Protein AF-A0A7S2U9G4-F1 (afdb_monomer_lite)

InterPro domains:
  IPR036052 Tryptophan synthase beta chain-like, PALP domain superfamily [G3DSA:3.40.50.1100] (28-257)
  IPR036052 Tryptophan synthase beta chain-like, PALP domain superfamily [SSF53686] (41-159)

Secondary structure (DSSP, 8-state):
-GGGTT-TT------TT--SHHHHHHHHHHHHHHHH-SS-----GGG-SHHHHHHHHHHHHHHHHHHHHTSS---SEEEEEESSSHHHHHHHHHHHHHHHTT-SSS--TT-EEEEEE--HHHHHHHHHH-TTT-GGGGGSTTSHHHHHHHHHHHHHHTT----HHHHHHHHHHSEEEE--HHHH-STTS--HHHHHHHHHHHHH--EE-TTS-EEPPPP--TTTHHHHHHHHHHHHHHHHH-TTS----EEE--SS-SS-B--SS--HHHHTTS-HHHHHHHHH----STTS-----TTT--HHHHHTTSB-----

Organism: NCBI:txid420275

Structure (mmCIF, N/CA/C/O backbone):
data_AF-A0A7S2U9G4-F1
#
_entry.id   AF-A0A7S2U9G4-F1
#
loop_
_atom_site.group_PDB
_atom_site.id
_atom_site.type_symbol
_atom_site.label_atom_id
_atom_site.label_alt_id
_atom_site.label_comp_id
_atom_site.label_asym_id
_atom_site.label_entity_id
_atom_site.label_seq_id
_atom_site.pdbx_PDB_ins_code
_atom_site.Cartn_x
_atom_site.Cartn_y
_atom_site.Cartn_z
_atom_site.occupancy
_atom_site.B_iso_or_equiv
_atom_site.auth_seq_id
_atom_site.auth_comp_id
_atom_site.auth_asym_id
_atom_site.auth_atom_id
_atom_site.pdbx_PDB_model_num
ATOM 1 N N . MET A 1 1 ? 11.134 -0.989 -11.262 1.00 33.34 1 MET A N 1
ATOM 2 C CA . MET A 1 1 ? 11.559 -1.641 -12.519 1.00 33.34 1 MET A CA 1
ATOM 3 C C . MET A 1 1 ? 12.665 -2.664 -12.289 1.00 33.34 1 MET A C 1
ATOM 5 O O . MET A 1 1 ? 12.561 -3.731 -12.862 1.00 33.34 1 MET A O 1
ATOM 9 N N . LEU A 1 2 ? 13.640 -2.418 -11.405 1.00 32.03 2 LEU A N 1
ATOM 10 C CA . LEU A 1 2 ? 14.754 -3.356 -11.175 1.00 32.03 2 LEU A CA 1
ATOM 11 C C . LEU A 1 2 ? 14.370 -4.695 -10.500 1.00 32.03 2 LEU A C 1
ATOM 13 O O . LEU A 1 2 ? 15.053 -5.680 -10.724 1.00 32.03 2 LEU A O 1
ATOM 17 N N . SER A 1 3 ? 13.251 -4.798 -9.763 1.00 34.81 3 SER A N 1
ATOM 18 C CA . SER A 1 3 ? 12.845 -6.077 -9.133 1.00 34.81 3 SER A CA 1
ATOM 19 C C . SER A 1 3 ? 12.425 -7.170 -10.125 1.00 34.81 3 SER A C 1
ATOM 21 O O . SER A 1 3 ? 12.210 -8.303 -9.718 1.00 34.81 3 SER A O 1
ATOM 23 N N . VAL A 1 4 ? 12.263 -6.844 -11.413 1.00 36.25 4 VAL A N 1
ATOM 24 C CA . VAL A 1 4 ? 11.987 -7.841 -12.463 1.00 36.25 4 VAL A CA 1
ATOM 25 C C . VAL A 1 4 ? 13.265 -8.616 -12.818 1.00 36.25 4 VAL A C 1
ATOM 27 O O . VAL A 1 4 ? 13.180 -9.744 -13.286 1.00 36.25 4 VAL A O 1
ATOM 30 N N . LEU A 1 5 ? 14.446 -8.052 -12.535 1.00 33.84 5 LEU A N 1
ATOM 31 C CA . LEU A 1 5 ? 15.747 -8.660 -12.835 1.00 33.84 5 LEU A CA 1
ATOM 32 C C . LEU A 1 5 ? 16.132 -9.782 -11.858 1.00 33.84 5 LEU A C 1
ATOM 34 O O . LEU A 1 5 ? 16.970 -10.617 -12.188 1.00 33.84 5 LEU A O 1
ATOM 38 N N . SER A 1 6 ? 15.506 -9.827 -10.679 1.00 31.84 6 SER A N 1
ATOM 39 C CA . SER A 1 6 ? 15.830 -10.778 -9.608 1.00 31.84 6 SER A CA 1
ATOM 40 C C . SER A 1 6 ? 15.070 -12.110 -9.707 1.00 31.84 6 SER A C 1
ATOM 42 O O . SER A 1 6 ? 15.315 -13.013 -8.913 1.00 31.84 6 SER A O 1
ATOM 44 N N . PHE A 1 7 ? 14.161 -12.267 -10.677 1.00 34.16 7 PHE A N 1
ATOM 45 C CA . PHE A 1 7 ? 13.423 -13.515 -10.892 1.00 34.16 7 PHE A CA 1
ATOM 46 C C . PHE A 1 7 ? 13.875 -14.184 -12.192 1.00 34.16 7 PHE A C 1
ATOM 48 O O . PHE A 1 7 ? 13.362 -13.895 -13.271 1.00 34.16 7 PHE A O 1
ATOM 55 N N . SER A 1 8 ? 14.800 -15.138 -12.084 1.00 32.41 8 SER A N 1
ATOM 56 C CA . SER A 1 8 ? 15.303 -15.957 -13.201 1.00 32.41 8 SER A CA 1
ATOM 57 C C . SER A 1 8 ? 14.219 -16.761 -13.939 1.00 32.41 8 SER A C 1
ATOM 59 O O . SER A 1 8 ? 14.448 -17.205 -15.061 1.00 32.41 8 SER A O 1
ATOM 61 N N . ASN A 1 9 ? 13.030 -16.903 -13.342 1.00 34.25 9 ASN A N 1
ATOM 62 C CA . ASN A 1 9 ? 11.893 -17.644 -13.896 1.00 34.25 9 ASN A CA 1
ATOM 63 C C . ASN A 1 9 ? 10.863 -16.762 -14.631 1.00 34.25 9 ASN A C 1
ATOM 65 O O . ASN A 1 9 ? 9.878 -17.283 -15.154 1.00 34.25 9 ASN A O 1
ATOM 69 N N . ILE A 1 10 ? 11.061 -15.440 -14.702 1.00 40.78 10 ILE A N 1
ATOM 70 C CA . ILE A 1 10 ? 10.206 -14.540 -15.492 1.00 40.78 10 ILE A CA 1
ATOM 71 C C . ILE A 1 10 ? 10.875 -14.336 -16.854 1.00 40.78 10 ILE A C 1
ATOM 73 O O . ILE A 1 10 ? 11.653 -13.412 -17.060 1.00 40.78 10 ILE A O 1
ATOM 77 N N . GLY A 1 11 ? 10.586 -15.224 -17.807 1.00 32.31 11 GLY A N 1
ATOM 78 C CA . GLY A 1 11 ? 11.226 -15.247 -19.131 1.00 32.31 11 GLY A CA 1
ATOM 79 C C . GLY A 1 11 ? 10.889 -14.083 -20.080 1.00 32.31 11 GLY A C 1
ATOM 80 O O . GLY A 1 11 ? 11.035 -14.252 -21.286 1.00 32.31 11 GLY A O 1
ATOM 81 N N . TRP A 1 12 ? 10.388 -12.941 -19.593 1.00 41.94 12 TRP A N 1
ATOM 82 C CA . TRP A 1 12 ? 9.936 -11.828 -20.438 1.00 41.94 12 TRP A CA 1
ATOM 83 C C . TRP A 1 12 ? 10.355 -10.458 -19.888 1.00 41.94 12 TRP A C 1
ATOM 85 O O . TRP A 1 12 ? 9.888 -10.024 -18.837 1.00 41.94 12 TRP A O 1
ATOM 95 N N . MET A 1 13 ? 11.162 -9.728 -20.665 1.00 40.50 13 MET A N 1
ATOM 96 C CA . MET A 1 13 ? 11.329 -8.277 -20.539 1.00 40.50 13 MET A CA 1
ATOM 97 C C . MET A 1 13 ? 10.244 -7.593 -21.380 1.00 40.50 13 MET A C 1
ATOM 99 O O . MET A 1 13 ? 10.274 -7.643 -22.609 1.00 40.50 13 MET A O 1
ATOM 103 N N . TYR A 1 14 ? 9.257 -6.980 -20.729 1.00 44.72 14 TYR A N 1
ATOM 104 C CA . TYR A 1 14 ? 8.192 -6.239 -21.408 1.00 44.72 14 TYR A CA 1
ATOM 105 C C . TYR A 1 14 ? 8.547 -4.746 -21.483 1.00 44.72 14 TYR A C 1
ATOM 107 O O . TYR A 1 14 ? 8.802 -4.121 -20.453 1.00 44.72 14 TYR A O 1
ATOM 115 N N . ASN A 1 15 ? 8.557 -4.168 -22.690 1.00 42.25 15 ASN A N 1
ATOM 116 C CA . ASN A 1 15 ? 8.805 -2.740 -22.895 1.00 42.25 15 ASN A CA 1
ATOM 117 C C . ASN A 1 15 ? 7.468 -1.980 -22.954 1.00 42.25 15 ASN A C 1
ATOM 119 O O . ASN A 1 15 ? 6.725 -2.079 -23.928 1.00 42.25 15 ASN A O 1
ATOM 123 N N . TRP A 1 16 ? 7.154 -1.239 -21.891 1.00 40.28 16 TRP A N 1
ATOM 124 C CA . TRP A 1 16 ? 5.836 -0.643 -21.624 1.00 40.28 16 TRP A CA 1
ATOM 125 C C . TRP A 1 16 ? 5.480 0.599 -22.472 1.00 40.28 16 TRP A C 1
ATOM 127 O O . TRP A 1 16 ? 4.611 1.372 -22.083 1.00 40.28 16 TRP A O 1
ATOM 137 N N . GLY A 1 17 ? 6.104 0.784 -23.638 1.00 42.06 17 GLY A N 1
ATOM 138 C CA . GLY A 1 17 ? 5.842 1.908 -24.551 1.00 42.06 17 GLY A CA 1
ATOM 139 C C . GLY A 1 17 ? 5.606 1.523 -26.015 1.00 42.06 17 GLY A C 1
ATOM 140 O O . GLY A 1 17 ? 5.383 2.405 -26.840 1.00 42.06 17 GLY A O 1
ATOM 141 N N . ASP A 1 18 ? 5.653 0.233 -26.362 1.00 49.31 18 ASP A N 1
ATOM 142 C CA . ASP A 1 18 ? 5.479 -0.214 -27.747 1.00 49.31 18 ASP A CA 1
ATOM 143 C C . ASP A 1 18 ? 3.990 -0.407 -28.087 1.00 49.31 18 ASP A C 1
ATOM 145 O O . ASP A 1 18 ? 3.424 -1.488 -27.923 1.00 49.31 18 ASP A O 1
ATOM 149 N N . LEU A 1 19 ? 3.349 0.668 -28.555 1.00 57.44 19 LEU A N 1
ATOM 150 C CA . LEU A 1 19 ? 1.976 0.660 -29.079 1.00 57.44 19 LEU A CA 1
ATOM 151 C C . LEU A 1 19 ? 1.896 0.210 -30.548 1.00 57.44 19 LEU A C 1
ATOM 153 O O . LEU A 1 19 ? 0.857 0.378 -31.189 1.00 57.44 19 LEU A O 1
ATOM 157 N N . SER A 1 20 ? 2.972 -0.345 -31.114 1.00 74.81 20 SER A N 1
ATOM 158 C CA . SER A 1 20 ? 2.910 -0.908 -32.459 1.00 74.81 20 SER A CA 1
ATOM 159 C C . SER A 1 20 ? 1.921 -2.075 -32.521 1.00 74.81 20 SER A C 1
ATOM 161 O O . SER A 1 20 ? 1.597 -2.730 -31.525 1.00 74.81 20 SER A O 1
ATOM 163 N N . SER A 1 21 ? 1.475 -2.399 -33.733 1.00 67.81 21 SER A N 1
ATOM 164 C CA . SER A 1 21 ? 0.685 -3.605 -33.992 1.00 67.81 21 SER A CA 1
ATOM 165 C C . SER A 1 21 ? 1.372 -4.878 -33.477 1.00 67.81 21 SER A C 1
ATOM 167 O O . SER A 1 21 ? 0.689 -5.798 -33.030 1.00 67.81 21 SER A O 1
ATOM 169 N N . ALA A 1 22 ? 2.709 -4.914 -33.461 1.00 70.12 22 ALA A N 1
ATOM 170 C CA . ALA A 1 22 ? 3.493 -6.009 -32.897 1.00 70.12 22 ALA A CA 1
ATOM 171 C C . ALA A 1 22 ? 3.399 -6.065 -31.360 1.00 70.12 22 ALA A C 1
ATOM 173 O O . ALA A 1 22 ? 3.275 -7.156 -30.799 1.00 70.12 22 ALA A O 1
ATOM 174 N N . GLY A 1 23 ? 3.404 -4.913 -30.683 1.00 66.25 23 GLY A N 1
ATOM 175 C CA . GLY A 1 23 ? 3.168 -4.805 -29.241 1.00 66.25 23 GLY A CA 1
ATOM 176 C C . GLY A 1 23 ? 1.766 -5.274 -28.843 1.00 66.25 23 GLY A C 1
ATOM 177 O O . GLY A 1 23 ? 1.620 -6.113 -27.955 1.00 66.25 23 GLY A O 1
ATOM 178 N N . ILE A 1 24 ? 0.735 -4.846 -29.579 1.00 70.38 24 ILE A N 1
ATOM 179 C CA . ILE A 1 24 ? -0.657 -5.282 -29.363 1.00 70.38 24 ILE A CA 1
ATOM 180 C C . ILE A 1 24 ? -0.806 -6.797 -29.576 1.00 70.38 24 ILE A C 1
ATOM 182 O O . ILE A 1 24 ? -1.439 -7.480 -28.769 1.00 70.38 24 ILE A O 1
ATOM 186 N N . TRP A 1 25 ? -0.189 -7.363 -30.619 1.00 72.12 25 TRP A N 1
ATOM 187 C CA . TRP A 1 25 ? -0.245 -8.810 -30.867 1.00 72.12 25 TRP A CA 1
ATOM 188 C C . TRP A 1 25 ? 0.451 -9.620 -29.769 1.00 72.12 25 TRP A C 1
ATOM 190 O O . TRP A 1 25 ? -0.041 -10.684 -29.382 1.00 72.12 25 TRP A O 1
ATOM 200 N N . LYS A 1 26 ? 1.559 -9.102 -29.222 1.00 63.09 26 LYS A N 1
ATOM 201 C CA . LYS A 1 26 ? 2.245 -9.670 -28.051 1.00 63.09 26 LYS A CA 1
ATOM 202 C C . LYS A 1 26 ? 1.367 -9.622 -26.798 1.00 63.09 26 LYS A C 1
ATOM 204 O O . LYS A 1 26 ? 1.327 -10.609 -26.071 1.00 63.09 26 LYS A O 1
ATOM 209 N N . ILE A 1 27 ? 0.609 -8.543 -26.578 1.00 63.09 27 ILE A N 1
ATOM 210 C CA . ILE A 1 27 ? -0.378 -8.464 -25.484 1.00 63.09 27 ILE A CA 1
ATOM 211 C C . ILE A 1 27 ? -1.440 -9.548 -25.659 1.00 63.09 27 ILE A C 1
ATOM 213 O O . ILE A 1 27 ? -1.679 -10.329 -24.744 1.00 63.09 27 ILE A O 1
ATOM 217 N N . LEU A 1 28 ? -2.052 -9.644 -26.842 1.00 70.50 28 LEU A N 1
ATOM 218 C CA . LEU A 1 28 ? -3.117 -10.616 -27.103 1.00 70.50 28 LEU A CA 1
ATOM 219 C C . LEU A 1 28 ? -2.631 -12.069 -26.977 1.00 70.50 28 LEU A C 1
ATOM 221 O O . LEU A 1 28 ? -3.346 -12.920 -26.447 1.00 70.50 28 LEU A O 1
ATOM 225 N N . THR A 1 29 ? -1.408 -12.368 -27.423 1.00 66.38 29 THR A N 1
ATOM 226 C CA . THR A 1 29 ? -0.803 -13.700 -27.248 1.00 66.38 29 THR A CA 1
ATOM 227 C C . THR A 1 29 ? -0.432 -13.994 -25.807 1.00 66.38 29 THR A C 1
ATOM 229 O O . THR A 1 29 ? -0.669 -15.116 -25.363 1.00 66.38 29 THR A O 1
ATOM 232 N N . ALA A 1 30 ? 0.077 -13.011 -25.064 1.00 59.44 30 ALA A N 1
ATOM 233 C CA . ALA A 1 30 ? 0.323 -13.143 -23.633 1.00 59.44 30 ALA A CA 1
ATOM 234 C C . ALA A 1 30 ? -0.985 -13.392 -22.873 1.00 59.44 30 ALA A C 1
ATOM 236 O O . ALA A 1 30 ? -1.047 -14.335 -22.097 1.00 59.44 30 ALA A O 1
ATOM 237 N N . VAL A 1 31 ? -2.055 -12.644 -23.166 1.00 60.94 31 VAL A N 1
ATOM 238 C CA . VAL A 1 31 ? -3.405 -12.857 -22.611 1.00 60.94 31 VAL A CA 1
ATOM 239 C C . VAL A 1 31 ? -3.947 -14.241 -22.979 1.00 60.94 31 VAL A C 1
ATOM 241 O O . VAL A 1 31 ? -4.524 -14.925 -22.143 1.00 60.94 31 VAL A O 1
ATOM 244 N N . ARG A 1 32 ? -3.726 -14.722 -24.204 1.00 63.78 32 ARG A N 1
ATOM 245 C CA . ARG A 1 32 ? -4.150 -16.070 -24.613 1.00 63.78 32 ARG A CA 1
ATOM 246 C C . ARG A 1 32 ? -3.333 -17.181 -23.940 1.00 63.78 32 ARG A C 1
ATOM 248 O O . ARG A 1 32 ? -3.897 -18.213 -23.590 1.00 63.78 32 ARG A O 1
ATOM 255 N N . GLY A 1 33 ? -2.021 -17.001 -23.783 1.00 55.81 33 GLY A N 1
ATOM 256 C CA . GLY A 1 33 ? -1.127 -17.948 -23.104 1.00 55.81 33 GLY A CA 1
ATOM 257 C C . GLY A 1 33 ? -1.389 -18.004 -21.600 1.00 55.81 33 GLY A C 1
ATOM 258 O O . GLY A 1 33 ? -1.513 -19.089 -21.039 1.00 55.81 33 GLY A O 1
ATOM 259 N N . ALA A 1 34 ? -1.590 -16.833 -20.996 1.00 51.44 34 ALA A N 1
ATOM 260 C CA . ALA A 1 34 ? -2.104 -16.627 -19.649 1.00 51.44 34 ALA A CA 1
ATOM 261 C C . ALA A 1 34 ? -3.375 -17.438 -19.395 1.00 51.44 34 ALA A C 1
ATOM 263 O O . ALA A 1 34 ? -3.474 -18.177 -18.420 1.00 51.44 34 ALA A O 1
ATOM 264 N N . TRP A 1 35 ? -4.332 -17.329 -20.313 1.00 50.09 35 TRP A N 1
ATOM 265 C CA . TRP A 1 35 ? -5.629 -17.977 -20.185 1.00 50.09 35 TRP A CA 1
ATOM 266 C C . TRP A 1 35 ? -5.564 -19.502 -20.335 1.00 50.09 35 TRP A C 1
ATOM 268 O O . TRP A 1 35 ? -6.411 -20.206 -19.799 1.00 50.09 35 TRP A O 1
ATOM 278 N N . LYS A 1 36 ? -4.545 -20.025 -21.031 1.00 54.50 36 LYS A N 1
ATOM 279 C CA . LYS A 1 36 ? -4.331 -21.468 -21.214 1.00 54.50 36 LYS A CA 1
ATOM 280 C C . LYS A 1 36 ? -3.470 -22.125 -20.133 1.00 54.50 36 LYS A C 1
ATOM 282 O O . LYS A 1 36 ? -3.420 -23.344 -20.126 1.00 54.50 36 LYS A O 1
ATOM 287 N N . GLN A 1 37 ? -2.760 -21.361 -19.295 1.00 50.56 37 GLN A N 1
ATOM 288 C CA . GLN A 1 37 ? -1.925 -21.819 -18.161 1.00 50.56 37 GLN A CA 1
ATOM 289 C C . GLN A 1 37 ? -0.910 -22.961 -18.429 1.00 50.56 37 GLN A C 1
ATOM 291 O O . GLN A 1 37 ? -0.290 -23.462 -17.499 1.00 50.56 37 GLN A O 1
ATOM 296 N N . ASN A 1 38 ? -0.669 -23.361 -19.681 1.00 43.47 38 ASN A N 1
ATOM 297 C CA . ASN A 1 38 ? 0.129 -24.556 -19.995 1.00 43.47 38 ASN A CA 1
ATOM 298 C C . ASN A 1 38 ? 1.646 -24.396 -19.780 1.00 43.47 38 ASN A C 1
ATOM 300 O O . ASN A 1 38 ? 2.350 -25.394 -19.673 1.00 43.47 38 ASN A O 1
ATOM 304 N N . THR A 1 39 ? 2.166 -23.165 -19.758 1.00 37.53 39 THR A N 1
ATOM 305 C CA . THR A 1 39 ? 3.612 -22.883 -19.607 1.00 37.53 39 THR A CA 1
ATOM 306 C C . THR A 1 39 ? 3.913 -21.579 -18.864 1.00 37.53 39 THR A C 1
ATOM 308 O O . THR A 1 39 ? 5.075 -21.231 -18.680 1.00 37.53 39 THR A O 1
ATOM 311 N N . PHE A 1 40 ? 2.884 -20.828 -18.462 1.00 47.62 40 PHE A N 1
ATOM 312 C CA . PHE A 1 40 ? 3.021 -19.514 -17.841 1.00 47.62 40 PHE A CA 1
ATOM 313 C C . PHE A 1 40 ? 1.945 -19.340 -16.776 1.00 47.62 40 PHE A C 1
ATOM 315 O O . PHE A 1 40 ? 0.767 -19.562 -17.051 1.00 47.62 40 PHE A O 1
ATOM 322 N N . VAL A 1 41 ? 2.343 -18.879 -15.590 1.00 48.19 41 VAL A N 1
ATOM 323 C CA . VAL A 1 41 ? 1.407 -18.279 -14.638 1.00 48.19 41 VAL A CA 1
ATOM 324 C C . VAL A 1 41 ? 1.307 -16.807 -15.020 1.00 48.19 41 VAL A C 1
ATOM 326 O O . VAL A 1 41 ? 2.298 -16.083 -14.882 1.00 48.19 41 VAL A O 1
ATOM 329 N N . PRO A 1 42 ? 0.171 -16.334 -15.552 1.00 51.31 42 PRO A N 1
ATOM 330 C CA . PRO A 1 42 ? 0.027 -14.921 -15.834 1.00 51.31 42 PRO A CA 1
ATOM 331 C C . PRO A 1 42 ? 0.006 -14.127 -14.544 1.00 51.31 42 PRO A C 1
ATOM 333 O O . PRO A 1 42 ? -1.004 -14.047 -13.848 1.00 51.31 42 PRO A O 1
ATOM 336 N N . MET A 1 43 ? 1.138 -13.508 -14.238 1.00 55.72 43 MET A N 1
ATOM 337 C CA . MET A 1 43 ? 1.175 -12.484 -13.216 1.00 55.72 43 MET A CA 1
ATOM 338 C C . MET A 1 43 ? 0.577 -11.220 -13.812 1.00 55.72 43 MET A C 1
ATOM 340 O O . MET A 1 43 ? 1.210 -10.514 -14.599 1.00 55.72 43 MET A O 1
ATOM 344 N N . MET A 1 44 ? -0.677 -10.958 -13.450 1.00 60.41 44 MET A N 1
ATOM 345 C CA . MET A 1 44 ? -1.307 -9.672 -13.710 1.00 60.41 44 MET A CA 1
ATOM 346 C C . MET A 1 44 ? -0.463 -8.547 -13.091 1.00 60.41 44 MET A C 1
ATOM 348 O O . MET A 1 44 ? 0.348 -8.781 -12.191 1.00 60.41 44 MET A O 1
ATOM 352 N N . LEU A 1 45 ? -0.638 -7.319 -13.583 1.00 71.75 45 LEU A N 1
ATOM 353 C CA . LEU A 1 45 ? 0.148 -6.159 -13.160 1.00 71.75 45 LEU A CA 1
ATOM 354 C C . LEU A 1 45 ? 0.303 -6.090 -11.632 1.00 71.75 45 LEU A C 1
ATOM 356 O O . LEU A 1 45 ? -0.671 -6.147 -10.884 1.00 71.75 45 LEU A O 1
ATOM 360 N N . GLY A 1 46 ? 1.552 -5.998 -11.168 1.00 74.69 46 GLY A N 1
ATOM 361 C CA . GLY A 1 46 ? 1.885 -5.943 -9.741 1.00 74.69 46 GLY A CA 1
ATOM 362 C C . GLY A 1 46 ? 1.422 -7.152 -8.918 1.00 74.69 46 GLY A C 1
ATOM 363 O O . GLY A 1 46 ? 1.208 -6.999 -7.723 1.00 74.69 46 GLY A O 1
ATOM 364 N N . GLY A 1 47 ? 1.229 -8.317 -9.545 1.00 81.00 47 GLY A N 1
ATOM 365 C CA . GLY A 1 47 ? 0.780 -9.537 -8.877 1.00 81.00 47 GLY A CA 1
ATOM 366 C C . GLY A 1 47 ? -0.695 -9.518 -8.477 1.00 81.00 47 GLY A C 1
ATOM 367 O O . GLY A 1 47 ? -1.068 -10.260 -7.576 1.00 81.00 47 GLY A O 1
ATOM 368 N N . ASN A 1 48 ? -1.532 -8.669 -9.091 1.00 85.56 48 ASN A N 1
ATOM 369 C CA . ASN A 1 48 ? -2.960 -8.625 -8.770 1.00 85.56 48 ASN A CA 1
ATOM 370 C C . ASN A 1 48 ? -3.727 -9.809 -9.382 1.00 85.56 48 ASN A C 1
ATOM 372 O O . ASN A 1 48 ? -4.405 -9.685 -10.398 1.00 85.56 48 ASN A O 1
ATOM 376 N N . CYS A 1 49 ? -3.588 -10.966 -8.756 1.00 86.62 49 CYS A N 1
ATOM 377 C CA . CYS A 1 49 ? -4.378 -12.165 -8.990 1.00 86.62 49 CYS A CA 1
ATOM 378 C C . CYS A 1 49 ? -4.883 -12.696 -7.637 1.00 86.62 49 CYS A C 1
ATOM 380 O O . CYS A 1 49 ? -4.343 -12.290 -6.605 1.00 86.62 49 CYS A O 1
ATOM 382 N N . PRO A 1 50 ? -5.865 -13.619 -7.601 1.00 89.81 50 PRO A N 1
ATOM 383 C CA . PRO A 1 50 ? -6.422 -14.109 -6.339 1.00 89.81 50 PRO A CA 1
ATOM 384 C C . PRO A 1 50 ? -5.358 -14.601 -5.350 1.00 89.81 50 PRO A C 1
ATOM 386 O O . PRO A 1 50 ? -5.358 -14.183 -4.200 1.00 89.81 50 PRO A O 1
ATOM 389 N N . SER A 1 51 ? -4.379 -15.390 -5.805 1.00 88.56 51 SER A N 1
ATOM 390 C CA . SER A 1 51 ? -3.281 -15.862 -4.950 1.00 88.56 51 SER A CA 1
ATOM 391 C C . SER A 1 51 ? -2.383 -14.730 -4.439 1.00 88.56 51 SER A C 1
ATOM 393 O O . SER A 1 51 ? -1.919 -14.778 -3.305 1.00 88.56 51 SER A O 1
ATOM 395 N N . GLY A 1 52 ? -2.139 -13.700 -5.256 1.00 88.56 52 GLY A N 1
ATOM 396 C CA . GLY A 1 52 ? -1.372 -12.524 -4.846 1.00 88.56 52 GLY A CA 1
ATOM 397 C C . GLY A 1 52 ? -2.105 -11.705 -3.785 1.00 88.56 52 GLY A C 1
ATOM 398 O O . GLY A 1 52 ? -1.499 -11.324 -2.788 1.00 88.56 52 GLY A O 1
ATOM 399 N N . VAL A 1 53 ? -3.415 -11.506 -3.961 1.00 94.56 53 VAL A N 1
ATOM 400 C CA . VAL A 1 53 ? -4.278 -10.833 -2.980 1.00 94.56 53 VAL A CA 1
ATOM 401 C C . VAL A 1 53 ? -4.334 -11.631 -1.675 1.00 94.56 53 VAL A C 1
ATOM 403 O O . VAL A 1 53 ? -4.160 -11.046 -0.612 1.00 94.56 53 VAL A O 1
ATOM 406 N N . LEU A 1 54 ? -4.476 -12.960 -1.733 1.00 94.69 54 LEU A N 1
ATOM 407 C CA . LEU A 1 54 ? -4.455 -13.823 -0.543 1.00 94.69 54 LEU A CA 1
ATOM 408 C C . LEU A 1 54 ? -3.109 -13.785 0.202 1.00 94.69 54 LEU A C 1
ATOM 410 O O . LEU A 1 54 ? -3.087 -13.831 1.427 1.00 94.69 54 LEU A O 1
ATOM 414 N N . GLY A 1 55 ? -1.984 -13.621 -0.499 1.00 93.75 55 GLY A N 1
ATOM 415 C CA . GLY A 1 55 ? -0.699 -13.372 0.163 1.00 93.75 55 GLY A CA 1
ATOM 416 C C . GLY A 1 55 ? -0.696 -12.073 0.983 1.00 93.75 55 GLY A C 1
ATOM 417 O O . GLY A 1 55 ? -0.111 -12.016 2.059 1.00 93.75 55 GLY A O 1
ATOM 418 N N . GLN A 1 56 ? -1.392 -11.037 0.505 1.00 97.06 56 GLN A N 1
ATOM 419 C CA . GLN A 1 56 ? -1.552 -9.767 1.224 1.00 97.06 56 GLN A CA 1
ATOM 420 C C . GLN A 1 56 ? -2.568 -9.879 2.377 1.00 97.06 56 GLN A C 1
ATOM 422 O O . GLN A 1 56 ? -2.380 -9.227 3.400 1.00 97.06 56 GLN A O 1
ATOM 427 N N . VAL A 1 57 ? -3.588 -10.742 2.248 1.00 98.00 57 VAL A N 1
ATOM 428 C CA . VAL A 1 57 ? -4.489 -11.121 3.356 1.00 98.00 57 VAL A CA 1
ATOM 429 C C . VAL A 1 57 ? -3.687 -11.700 4.519 1.00 98.00 57 VAL A C 1
ATOM 431 O O . VAL A 1 57 ? -3.895 -11.282 5.652 1.00 98.00 57 VAL A O 1
ATOM 434 N N . GLY A 1 58 ? -2.733 -12.595 4.240 1.00 97.12 58 GLY A N 1
ATOM 435 C CA . GLY A 1 58 ? -1.857 -13.175 5.263 1.00 97.12 58 GLY A CA 1
ATOM 436 C C . GLY A 1 58 ? -1.107 -12.118 6.077 1.00 97.12 58 GLY A C 1
ATOM 437 O O . GLY A 1 58 ? -1.138 -12.167 7.300 1.00 97.12 58 GLY A O 1
ATOM 438 N N . GLY A 1 59 ? -0.523 -11.110 5.419 1.00 96.25 59 GLY A N 1
ATOM 439 C CA . GLY A 1 59 ? 0.152 -10.014 6.126 1.00 96.25 59 GLY A CA 1
ATOM 440 C C . GLY A 1 59 ? -0.793 -9.186 7.007 1.00 96.25 59 GLY A C 1
ATOM 441 O O . GLY A 1 59 ? -0.417 -8.776 8.100 1.00 96.25 59 GLY A O 1
ATOM 442 N N . MET A 1 60 ? -2.031 -8.953 6.562 1.00 98.19 60 MET A N 1
ATOM 443 C CA . MET A 1 60 ? -3.023 -8.233 7.369 1.00 98.19 60 MET A CA 1
ATOM 444 C C . MET A 1 60 ? -3.493 -9.051 8.582 1.00 98.19 60 MET A C 1
ATOM 446 O O . MET A 1 60 ? -3.736 -8.474 9.637 1.00 98.19 60 MET A O 1
ATOM 450 N N . LEU A 1 61 ? -3.600 -10.379 8.449 1.00 98.56 61 LEU A N 1
ATOM 451 C CA . LEU A 1 61 ? -3.899 -11.279 9.569 1.00 98.56 61 LEU A CA 1
ATOM 452 C C . LEU A 1 61 ? -2.740 -11.347 10.569 1.00 98.56 61 LEU A C 1
ATOM 454 O O . LEU A 1 61 ? -2.987 -11.286 11.765 1.00 98.56 61 LEU A O 1
ATOM 458 N N . GLU A 1 62 ? -1.492 -11.387 10.099 1.00 98.19 62 GLU A N 1
ATOM 459 C CA . GLU A 1 62 ? -0.312 -11.314 10.972 1.00 98.19 62 GLU A CA 1
ATOM 460 C C . GLU A 1 62 ? -0.308 -10.010 11.788 1.00 98.19 62 GLU A C 1
ATOM 462 O O . GLU A 1 62 ? -0.104 -10.032 13.000 1.00 98.19 62 GLU A O 1
ATOM 467 N N . LEU A 1 63 ? -0.615 -8.869 11.154 1.00 97.81 63 LEU A N 1
ATOM 468 C CA . LEU A 1 63 ? -0.796 -7.614 11.887 1.00 97.81 63 LEU A CA 1
ATOM 469 C C . LEU A 1 63 ? -1.969 -7.699 12.880 1.00 97.81 63 LEU A C 1
ATOM 471 O O . LEU A 1 63 ? -1.861 -7.182 13.989 1.00 97.81 63 LEU A O 1
ATOM 475 N N . ALA A 1 64 ? -3.083 -8.333 12.503 1.00 98.50 64 ALA A N 1
ATOM 476 C CA . ALA A 1 64 ? -4.230 -8.507 13.394 1.00 98.50 64 ALA A CA 1
ATOM 477 C C . ALA A 1 64 ? -3.850 -9.281 14.666 1.00 98.50 64 ALA A C 1
ATOM 479 O O . ALA A 1 64 ? -4.226 -8.881 15.764 1.00 98.50 64 ALA A O 1
ATOM 480 N N . GLU A 1 65 ? -3.073 -10.355 14.521 1.00 98.25 65 GLU A N 1
ATOM 481 C CA . GLU A 1 65 ? -2.557 -11.152 15.636 1.00 98.25 65 GLU A CA 1
ATOM 482 C C . GLU A 1 65 ? -1.609 -10.334 16.524 1.00 98.25 65 GLU A C 1
ATOM 484 O O . GLU A 1 65 ? -1.736 -10.376 17.745 1.00 98.25 65 GLU A O 1
ATOM 489 N N . GLN A 1 66 ? -0.718 -9.526 15.936 1.00 97.88 66 GLN A N 1
ATOM 490 C CA . GLN A 1 66 ? 0.155 -8.613 16.689 1.00 97.88 66 GLN A CA 1
ATOM 491 C C . GLN A 1 66 ? -0.642 -7.558 17.471 1.00 97.88 66 GLN A C 1
ATOM 493 O O . GLN A 1 66 ? -0.273 -7.207 18.590 1.00 97.88 66 GLN A O 1
ATOM 498 N N . ILE A 1 67 ? -1.735 -7.043 16.901 1.00 97.75 67 ILE A N 1
ATOM 499 C CA . ILE A 1 67 ? -2.620 -6.093 17.586 1.00 97.75 67 ILE A CA 1
ATOM 500 C C . ILE A 1 67 ? -3.347 -6.773 18.750 1.00 97.75 67 ILE A C 1
ATOM 502 O O . ILE A 1 67 ? -3.338 -6.244 19.861 1.00 97.75 67 ILE A O 1
ATOM 506 N N . ASP A 1 68 ? -3.934 -7.950 18.525 1.00 98.06 68 ASP A N 1
ATOM 507 C CA . ASP A 1 68 ? -4.646 -8.710 19.563 1.00 98.06 68 ASP A CA 1
ATOM 508 C C . ASP A 1 68 ? -3.703 -9.134 20.707 1.00 98.06 68 ASP A C 1
ATOM 510 O O . ASP A 1 68 ? -4.086 -9.107 21.878 1.00 98.06 68 ASP A O 1
ATOM 514 N N . ALA A 1 69 ? -2.439 -9.437 20.387 1.00 97.75 69 ALA A N 1
ATOM 515 C CA . ALA A 1 69 ? -1.382 -9.715 21.360 1.00 97.75 69 ALA A CA 1
ATOM 516 C C . ALA A 1 69 ? -0.872 -8.464 22.107 1.00 97.75 69 ALA A C 1
ATOM 518 O O . ALA A 1 69 ? -0.236 -8.592 23.154 1.00 97.75 69 ALA A O 1
ATOM 519 N N . GLY A 1 70 ? -1.162 -7.258 21.606 1.00 95.81 70 GLY A N 1
ATOM 520 C CA . GLY A 1 70 ? -0.673 -5.990 22.157 1.00 95.81 70 GLY A CA 1
ATOM 521 C C . GLY A 1 70 ? 0.752 -5.612 21.732 1.00 95.81 70 GLY A C 1
ATOM 522 O O . GLY A 1 70 ? 1.306 -4.653 22.271 1.00 95.81 70 GLY A O 1
ATOM 523 N N . ASP A 1 71 ? 1.330 -6.324 20.763 1.00 95.19 71 ASP A N 1
ATOM 524 C CA . ASP A 1 71 ? 2.655 -6.049 20.192 1.00 95.19 71 ASP A CA 1
ATOM 525 C C . ASP A 1 71 ? 2.639 -4.830 19.253 1.00 95.19 71 ASP A C 1
ATOM 527 O O . ASP A 1 71 ? 3.657 -4.163 19.054 1.00 95.19 71 ASP A O 1
ATOM 531 N N . SER A 1 72 ? 1.472 -4.517 18.685 1.00 93.88 72 SER A N 1
ATOM 532 C CA . SER A 1 72 ? 1.249 -3.376 17.798 1.00 93.88 72 SER A CA 1
ATOM 533 C C . SER A 1 72 ? -0.014 -2.611 18.216 1.00 93.88 72 SER A C 1
ATOM 535 O O . SER A 1 72 ? -1.005 -3.231 18.599 1.00 93.88 72 SER A O 1
ATOM 537 N N . PRO A 1 73 ? -0.034 -1.265 18.170 1.00 93.69 73 PRO A N 1
ATOM 538 C CA . PRO A 1 73 ? -1.261 -0.513 18.423 1.00 93.69 73 PRO A CA 1
ATOM 539 C C . PRO A 1 73 ? -2.293 -0.752 17.309 1.00 93.69 73 PRO A C 1
ATOM 541 O O . PRO A 1 73 ? -1.926 -0.742 16.136 1.00 93.69 73 PRO A O 1
ATOM 544 N N . ASP A 1 74 ? -3.583 -0.864 17.654 1.00 96.56 74 ASP A N 1
ATOM 545 C CA . ASP A 1 74 ? -4.674 -0.930 16.664 1.00 96.56 74 ASP A CA 1
ATOM 546 C C . ASP A 1 74 ? -4.744 0.401 15.880 1.00 96.56 74 ASP A C 1
ATOM 548 O O . ASP A 1 74 ? -5.046 1.448 16.474 1.00 96.56 74 ASP A O 1
ATOM 552 N N . PRO A 1 75 ? -4.394 0.435 14.578 1.00 96.38 75 PRO A N 1
ATOM 553 C CA . PRO A 1 75 ? -4.398 1.674 13.819 1.00 96.38 75 PRO A CA 1
ATOM 554 C C . PRO A 1 75 ? -5.834 2.092 13.508 1.00 96.38 75 PRO A C 1
ATOM 556 O O . PRO A 1 75 ? -6.661 1.283 13.113 1.00 96.38 75 PRO A O 1
ATOM 559 N N . SER A 1 76 ? -6.120 3.387 13.581 1.00 96.38 76 SER A N 1
ATOM 560 C CA . SER A 1 76 ? -7.366 3.945 13.049 1.00 96.38 76 SER A CA 1
ATOM 561 C C . SER A 1 76 ? -7.280 4.160 11.538 1.00 96.38 76 SER A C 1
ATOM 563 O O . SER A 1 76 ? -8.294 4.144 10.853 1.00 96.38 76 SER A O 1
ATOM 565 N N . ARG A 1 77 ? -6.081 4.391 10.987 1.00 97.62 77 ARG A N 1
ATOM 566 C CA . ARG A 1 77 ? -5.893 4.584 9.541 1.00 97.62 77 ARG A CA 1
ATOM 567 C C . ARG A 1 77 ? -4.654 3.867 9.032 1.00 97.62 77 ARG A C 1
ATOM 569 O O . ARG A 1 77 ? -3.573 4.043 9.590 1.00 97.62 77 ARG A O 1
ATOM 576 N N . ILE A 1 78 ? -4.791 3.132 7.930 1.00 98.31 78 ILE A N 1
ATOM 577 C CA . ILE A 1 78 ? -3.669 2.523 7.203 1.00 98.31 78 ILE A CA 1
ATOM 578 C C . ILE A 1 78 ? -3.497 3.218 5.856 1.00 98.31 78 ILE A C 1
ATOM 580 O O . ILE A 1 78 ? -4.365 3.140 4.996 1.00 98.31 78 ILE A O 1
ATOM 584 N N . TYR A 1 79 ? -2.351 3.857 5.653 1.00 98.00 79 TYR A N 1
ATOM 585 C CA . TYR A 1 79 ? -1.970 4.533 4.418 1.00 98.00 79 TYR A CA 1
ATOM 586 C C . TYR A 1 79 ? -1.117 3.637 3.530 1.00 98.00 79 TYR A C 1
ATOM 588 O O . TYR A 1 79 ? -0.099 3.109 3.978 1.00 98.00 79 TYR A O 1
ATOM 596 N N . LEU A 1 80 ? -1.462 3.525 2.247 1.00 97.44 80 LEU A N 1
ATOM 597 C CA . LEU A 1 80 ? -0.663 2.765 1.286 1.00 97.44 80 LEU A CA 1
ATOM 598 C C . LEU A 1 80 ? -0.748 3.303 -0.144 1.00 97.44 80 LEU A C 1
ATOM 600 O O . LEU A 1 80 ? -1.786 3.809 -0.558 1.00 97.44 80 LEU A O 1
ATOM 604 N N . PRO A 1 81 ? 0.309 3.155 -0.957 1.00 95.56 81 PRO A N 1
ATOM 605 C CA . PRO A 1 81 ? 0.266 3.501 -2.364 1.00 95.56 81 PRO A CA 1
ATOM 606 C C . PRO A 1 81 ? -0.538 2.467 -3.158 1.00 95.56 81 PRO A C 1
ATOM 608 O O . PRO A 1 81 ? -0.336 1.258 -3.029 1.00 95.56 81 PRO A O 1
ATOM 611 N N . VAL A 1 82 ? -1.394 2.946 -4.057 1.00 94.69 82 VAL A N 1
ATOM 612 C CA . VAL A 1 82 ? -2.244 2.117 -4.917 1.00 94.69 82 VAL A CA 1
ATOM 613 C C . VAL A 1 82 ? -1.780 2.235 -6.362 1.00 94.69 82 VAL A C 1
ATOM 615 O O . VAL A 1 82 ? -1.828 3.299 -6.975 1.00 94.69 82 VAL A O 1
ATOM 618 N N . GLY A 1 83 ? -1.281 1.117 -6.892 1.00 90.62 83 GLY A N 1
ATOM 619 C CA . GLY A 1 83 ? -0.961 0.947 -8.309 1.00 90.62 83 GLY A CA 1
ATOM 620 C C . GLY A 1 83 ? -1.937 -0.017 -8.963 1.00 90.62 83 GLY A C 1
ATOM 621 O O . GLY A 1 83 ? -2.949 0.392 -9.511 1.00 90.62 83 GLY A O 1
ATOM 622 N N . SER A 1 84 ? -1.639 -1.312 -8.882 1.00 89.44 84 SER A N 1
ATOM 623 C CA . SER A 1 84 ? -2.485 -2.362 -9.453 1.00 89.44 84 SER A CA 1
ATOM 624 C C . SER A 1 84 ? -3.550 -2.898 -8.499 1.00 89.44 84 SER A C 1
ATOM 626 O O . SER A 1 84 ? -4.106 -3.944 -8.783 1.00 89.44 84 SER A O 1
ATOM 628 N N . SER A 1 85 ? -3.804 -2.248 -7.363 1.00 93.94 85 SER A N 1
ATOM 629 C CA . SER A 1 85 ? -4.821 -2.642 -6.368 1.00 93.94 85 SER A CA 1
ATOM 630 C C . SER A 1 85 ? -4.602 -3.960 -5.601 1.00 93.94 85 SER A C 1
ATOM 632 O O . SER A 1 85 ? -5.384 -4.244 -4.699 1.00 93.94 85 SER A O 1
ATOM 634 N N . CYS A 1 86 ? -3.552 -4.748 -5.876 1.00 94.56 86 CYS A N 1
ATOM 635 C CA . CYS A 1 86 ? -3.323 -6.038 -5.195 1.00 94.56 86 CYS A CA 1
ATOM 636 C C . CYS A 1 86 ? -3.234 -5.901 -3.663 1.00 94.56 86 CYS A C 1
ATOM 638 O O . CYS A 1 86 ? -4.015 -6.511 -2.938 1.00 94.56 86 CYS A O 1
ATOM 640 N N . THR A 1 87 ? -2.323 -5.047 -3.178 1.00 96.62 87 THR A N 1
ATOM 641 C CA . THR A 1 87 ? -2.107 -4.830 -1.739 1.00 96.62 87 THR A CA 1
ATOM 642 C C . THR A 1 87 ? -3.375 -4.365 -1.041 1.00 96.62 87 THR A C 1
ATOM 644 O O . THR A 1 87 ? -3.822 -5.033 -0.119 1.00 96.62 87 THR A O 1
ATOM 647 N N . ILE A 1 88 ? -3.988 -3.271 -1.503 1.00 97.94 88 ILE A N 1
ATOM 648 C CA . ILE A 1 88 ? -5.174 -2.711 -0.842 1.00 97.94 88 ILE A CA 1
ATOM 649 C C . ILE A 1 88 ? -6.329 -3.714 -0.791 1.00 97.94 88 ILE A C 1
ATOM 651 O O . ILE A 1 88 ? -6.960 -3.845 0.250 1.00 97.94 88 ILE A O 1
ATOM 655 N N . SER A 1 89 ? -6.540 -4.490 -1.859 1.00 98.12 89 SER A N 1
ATOM 656 C CA . SER A 1 89 ? -7.583 -5.523 -1.887 1.00 98.12 89 SER A CA 1
ATOM 657 C C . SER A 1 89 ? -7.336 -6.610 -0.844 1.00 98.12 89 SER A C 1
ATOM 659 O O . SER A 1 89 ? -8.275 -7.064 -0.200 1.00 98.12 89 SER A O 1
ATOM 661 N N . GLY A 1 90 ? -6.076 -7.003 -0.639 1.00 98.25 90 GLY A N 1
ATOM 662 C CA . GLY A 1 90 ? -5.731 -7.992 0.378 1.00 98.25 90 GLY A CA 1
ATOM 663 C C . GLY A 1 90 ? -5.865 -7.457 1.796 1.00 98.25 90 GLY A C 1
ATOM 664 O O . GLY A 1 90 ? -6.342 -8.182 2.660 1.00 98.25 90 GLY A O 1
ATOM 665 N N . LEU A 1 91 ? -5.537 -6.181 2.028 1.00 98.62 91 LEU A N 1
ATOM 666 C CA . LEU A 1 91 ? -5.769 -5.546 3.329 1.00 98.62 91 LEU A CA 1
ATOM 667 C C . LEU A 1 91 ? -7.264 -5.444 3.651 1.00 98.62 91 LEU A C 1
ATOM 669 O O . LEU A 1 91 ? -7.656 -5.708 4.780 1.00 98.62 91 LEU A O 1
ATOM 673 N N . ILE A 1 92 ? -8.102 -5.122 2.660 1.00 98.69 92 ILE A N 1
ATOM 674 C CA . ILE A 1 92 ? -9.565 -5.080 2.814 1.00 98.69 92 ILE A CA 1
ATOM 675 C C . ILE A 1 92 ? -10.103 -6.459 3.204 1.00 98.69 92 ILE A C 1
ATOM 677 O O . ILE A 1 92 ? -10.774 -6.597 4.224 1.00 98.69 92 ILE A O 1
ATOM 681 N N . VAL A 1 93 ? -9.775 -7.490 2.416 1.00 98.75 93 VAL A N 1
ATOM 682 C CA . VAL A 1 93 ? -10.225 -8.863 2.688 1.00 98.75 93 VAL A CA 1
ATOM 683 C C . VAL A 1 93 ? -9.680 -9.354 4.030 1.00 98.75 93 VAL A C 1
ATOM 685 O O . VAL A 1 93 ? -10.419 -9.966 4.791 1.00 98.75 93 VAL A O 1
ATOM 688 N N . GLY A 1 94 ? -8.421 -9.054 4.356 1.00 98.69 94 GLY A N 1
ATOM 689 C CA . GLY A 1 94 ? -7.798 -9.450 5.617 1.00 98.69 94 GLY A CA 1
ATOM 690 C C . GLY A 1 94 ? -8.390 -8.762 6.843 1.00 98.69 94 GLY A C 1
ATOM 691 O O . GLY A 1 94 ? -8.621 -9.436 7.840 1.00 98.69 94 GLY A O 1
ATOM 692 N N . ALA A 1 95 ? -8.715 -7.469 6.769 1.00 98.62 95 ALA A N 1
ATOM 693 C CA . ALA A 1 95 ? -9.385 -6.758 7.859 1.00 98.62 95 ALA A CA 1
ATOM 694 C C . ALA A 1 95 ? -10.775 -7.347 8.142 1.00 98.62 95 ALA A C 1
ATOM 696 O O . ALA A 1 95 ? -11.136 -7.599 9.291 1.00 98.62 95 ALA A O 1
ATOM 697 N N . VAL A 1 96 ? -11.545 -7.611 7.085 1.00 98.56 96 VAL A N 1
ATOM 698 C CA . VAL A 1 96 ? -12.890 -8.195 7.189 1.00 98.56 96 VAL A CA 1
ATOM 699 C C . VAL A 1 96 ? -12.816 -9.630 7.703 1.00 98.56 96 VAL A C 1
ATOM 701 O O . VAL A 1 96 ? -13.585 -10.005 8.584 1.00 98.56 96 VAL A O 1
ATOM 704 N N . LEU A 1 97 ? -11.857 -10.418 7.213 1.00 98.62 97 LEU A N 1
ATOM 705 C CA . LEU A 1 97 ? -11.627 -11.778 7.684 1.00 98.62 97 LEU A CA 1
ATOM 706 C C . LEU A 1 97 ? -11.206 -11.804 9.160 1.00 98.62 97 LEU A C 1
ATOM 708 O O . LEU A 1 97 ? -11.749 -12.601 9.916 1.00 98.62 97 LEU A O 1
ATOM 712 N N . ALA A 1 98 ? -10.306 -10.916 9.593 1.00 98.56 98 ALA A N 1
ATOM 713 C CA . ALA A 1 98 ? -9.904 -10.803 10.997 1.00 98.56 98 ALA A CA 1
ATOM 714 C C . ALA A 1 98 ? -11.109 -10.521 11.909 1.00 98.56 98 ALA A C 1
ATOM 716 O O . ALA A 1 98 ? -11.304 -11.214 12.910 1.00 98.56 98 ALA A O 1
ATOM 717 N N . ARG A 1 99 ? -11.968 -9.569 11.514 1.00 97.69 99 ARG A N 1
ATOM 718 C CA . ARG A 1 99 ? -13.222 -9.258 12.221 1.00 97.69 99 ARG A CA 1
ATOM 719 C C . ARG A 1 99 ? -14.176 -10.454 12.244 1.00 97.69 99 ARG A C 1
ATOM 721 O O . ARG A 1 99 ? -14.726 -10.768 13.295 1.00 97.69 99 ARG A O 1
ATOM 728 N N . HIS A 1 100 ? -14.338 -11.149 11.117 1.00 98.00 100 HIS A N 1
ATOM 729 C CA . HIS A 1 100 ? -15.176 -12.349 11.017 1.00 98.00 100 HIS A CA 1
ATOM 730 C C . HIS A 1 100 ? -14.690 -13.479 11.939 1.00 98.00 100 HIS A C 1
ATOM 732 O O . HIS A 1 100 ? -15.498 -14.187 12.534 1.00 98.00 100 HIS A O 1
ATOM 738 N N . LEU A 1 101 ? -13.372 -13.631 12.085 1.00 97.81 101 LEU A N 1
ATOM 739 C CA . LEU A 1 101 ? -12.747 -14.615 12.972 1.00 97.81 101 LEU A CA 1
ATOM 740 C C . LEU A 1 101 ? -12.764 -14.200 14.455 1.00 97.81 101 LEU A C 1
ATOM 742 O O . LEU A 1 101 ? -12.390 -14.999 15.310 1.00 97.81 101 LEU A O 1
ATOM 746 N N . GLY A 1 102 ? -13.205 -12.979 14.776 1.00 97.75 102 GLY A N 1
ATOM 747 C CA . GLY A 1 102 ? -13.267 -12.472 16.147 1.00 97.75 102 GLY A CA 1
ATOM 748 C C . GLY A 1 102 ? -11.914 -12.054 16.734 1.00 97.75 102 GLY A C 1
ATOM 749 O O . GLY A 1 102 ? -11.797 -11.966 17.956 1.00 97.75 102 GLY A O 1
ATOM 750 N N . ILE A 1 103 ? -10.906 -11.796 15.893 1.00 98.19 103 ILE A N 1
ATOM 751 C CA . ILE A 1 103 ? -9.611 -11.244 16.322 1.00 98.19 103 ILE A CA 1
ATOM 752 C C . ILE A 1 103 ? -9.829 -9.780 16.729 1.00 98.19 103 ILE A C 1
ATOM 754 O O . ILE A 1 103 ? -10.460 -9.029 15.980 1.00 98.19 103 ILE A O 1
ATOM 758 N N . LYS A 1 104 ? -9.330 -9.343 17.897 1.00 97.56 104 LYS A N 1
ATOM 759 C CA . LYS A 1 104 ? -9.552 -7.971 18.403 1.00 97.56 104 LYS A CA 1
ATOM 760 C C . LYS A 1 104 ? -8.592 -6.969 17.761 1.00 97.56 104 LYS A C 1
ATOM 762 O O . LYS A 1 104 ? -7.794 -6.323 18.432 1.00 97.56 104 LYS A O 1
ATOM 767 N N . ALA A 1 105 ? -8.697 -6.835 16.448 1.00 97.62 105 ALA A N 1
ATOM 768 C CA . ALA A 1 105 ? -7.920 -5.907 15.647 1.00 97.62 105 ALA A CA 1
ATOM 769 C C . ALA A 1 105 ? -8.812 -5.191 14.639 1.00 97.62 105 ALA A C 1
ATOM 771 O O . ALA A 1 105 ? -9.846 -5.720 14.218 1.00 97.62 105 ALA A O 1
ATOM 772 N N . PHE A 1 106 ? -8.405 -3.985 14.244 1.00 96.81 106 PHE A N 1
ATOM 773 C CA . PHE A 1 106 ? -9.157 -3.128 13.331 1.00 96.81 106 PHE A CA 1
ATOM 774 C C . PHE A 1 106 ? -10.587 -2.914 13.827 1.00 96.81 106 PHE A C 1
ATOM 776 O O . PHE A 1 106 ? -11.531 -2.867 13.040 1.00 96.81 106 PHE A O 1
ATOM 783 N N . SER A 1 107 ? -10.760 -2.863 15.146 1.00 88.12 107 SER A N 1
ATOM 784 C CA . SER A 1 107 ? -12.073 -2.867 15.804 1.00 88.12 107 SER A CA 1
ATOM 785 C C . SER A 1 107 ? -12.638 -1.462 15.999 1.00 88.12 107 SER A C 1
ATOM 787 O O . SER A 1 107 ? -13.794 -1.304 16.374 1.00 88.12 107 SER A O 1
ATOM 789 N N . ASN A 1 108 ? -11.824 -0.444 15.717 1.00 88.94 108 ASN A N 1
ATOM 790 C CA . ASN A 1 108 ? -12.231 0.949 15.742 1.00 88.94 108 ASN A CA 1
ATOM 791 C C . ASN A 1 108 ? -13.310 1.215 14.673 1.00 88.94 108 ASN A C 1
ATOM 793 O O . ASN A 1 108 ? -13.110 0.891 13.499 1.00 88.94 108 ASN A O 1
ATOM 797 N N . ASP A 1 109 ? -14.425 1.829 15.073 1.00 87.69 109 ASP A N 1
ATOM 798 C CA . ASP A 1 109 ? -15.517 2.217 14.168 1.00 87.69 109 ASP A CA 1
ATOM 799 C C . ASP A 1 109 ? -15.045 3.214 13.094 1.00 87.69 109 ASP A C 1
ATOM 801 O O . ASP A 1 109 ? -15.536 3.200 11.967 1.00 87.69 109 ASP A O 1
ATOM 805 N N . ASP A 1 110 ? -14.020 4.011 13.412 1.00 90.44 110 ASP A N 1
ATOM 806 C CA . ASP A 1 110 ? -13.386 4.963 12.498 1.00 90.44 110 ASP A CA 1
ATOM 807 C C . ASP A 1 110 ? -12.222 4.343 11.698 1.00 90.44 110 ASP A C 1
ATOM 809 O O . ASP A 1 110 ? -11.437 5.070 11.078 1.00 90.44 110 ASP A O 1
ATOM 813 N N . PHE A 1 111 ? -12.062 3.012 11.721 1.00 97.25 111 PHE A N 1
ATOM 814 C CA . PHE A 1 111 ? -10.994 2.339 10.984 1.00 97.25 111 PHE A CA 1
ATOM 815 C C . PHE A 1 111 ? -11.127 2.555 9.473 1.00 97.25 111 PHE A C 1
ATOM 817 O O . PHE A 1 111 ? -12.151 2.222 8.870 1.00 97.25 111 PHE A O 1
ATOM 824 N N . GLN A 1 112 ? -10.058 3.050 8.845 1.00 98.00 112 GLN A N 1
ATOM 825 C CA . GLN A 1 112 ? -10.004 3.268 7.402 1.00 98.00 112 GLN A CA 1
ATOM 826 C C . GLN A 1 112 ? -8.714 2.765 6.754 1.00 98.00 112 GLN A C 1
ATOM 828 O O . GLN A 1 112 ? -7.611 2.903 7.287 1.00 98.00 112 GLN A O 1
ATOM 833 N N . ILE A 1 113 ? -8.845 2.272 5.524 1.00 98.56 113 ILE A N 1
ATOM 834 C CA . ILE A 1 113 ? -7.725 2.010 4.623 1.00 98.56 113 ILE A CA 1
ATOM 835 C C . ILE A 1 113 ? -7.678 3.133 3.584 1.00 98.56 113 ILE A C 1
ATOM 837 O O . ILE A 1 113 ? -8.573 3.274 2.752 1.00 98.56 113 ILE A O 1
ATOM 841 N N . VAL A 1 114 ? -6.617 3.934 3.630 1.00 98.31 114 VAL A N 1
ATOM 842 C CA . VAL A 1 114 ? -6.415 5.105 2.776 1.00 98.31 114 VAL A CA 1
ATOM 843 C C . VAL A 1 114 ? -5.438 4.763 1.654 1.00 98.31 114 VAL A C 1
ATOM 845 O O . VAL A 1 114 ? -4.216 4.728 1.829 1.00 98.31 114 VAL A O 1
ATOM 848 N N . GLY A 1 115 ? -5.980 4.503 0.470 1.00 97.62 115 GLY A N 1
ATOM 849 C CA . GLY A 1 115 ? -5.205 4.248 -0.733 1.00 97.62 115 GLY A CA 1
ATOM 850 C C . GLY A 1 115 ? -4.744 5.542 -1.401 1.00 97.62 115 GLY A C 1
ATOM 851 O O . GLY A 1 115 ? -5.542 6.424 -1.676 1.00 97.62 115 GLY A O 1
ATOM 852 N N . CYS A 1 116 ? -3.463 5.672 -1.724 1.00 97.19 116 CYS A N 1
ATOM 853 C CA . CYS A 1 116 ? -2.913 6.837 -2.416 1.00 97.19 116 CYS A CA 1
ATOM 854 C C . CYS A 1 116 ? -2.519 6.461 -3.842 1.00 97.19 116 CYS A C 1
ATOM 856 O O . CYS A 1 116 ? -1.525 5.760 -4.056 1.00 97.19 116 CYS A O 1
ATOM 858 N N . ASN A 1 117 ? -3.301 6.903 -4.828 1.00 95.62 117 ASN A N 1
ATOM 859 C CA . ASN A 1 117 ? -3.076 6.514 -6.216 1.00 95.62 117 ASN A CA 1
ATOM 860 C C . ASN A 1 117 ? -1.696 6.965 -6.708 1.00 95.62 117 ASN A C 1
ATOM 862 O O . ASN A 1 117 ? -1.290 8.114 -6.552 1.00 95.62 117 ASN A O 1
ATOM 866 N N . VAL A 1 118 ? -0.960 6.062 -7.356 1.00 93.38 118 VAL A N 1
ATOM 867 C CA . VAL A 1 118 ? 0.356 6.406 -7.920 1.00 93.38 118 VAL A CA 1
ATOM 868 C C . VAL A 1 118 ? 0.286 6.768 -9.399 1.00 93.38 118 VAL A C 1
ATOM 870 O O . VAL A 1 118 ? 1.226 7.383 -9.911 1.00 93.38 118 VAL A O 1
ATOM 873 N N . HIS A 1 119 ? -0.802 6.390 -10.078 1.00 92.56 119 HIS A N 1
ATOM 874 C CA . HIS A 1 119 ? -0.994 6.573 -11.512 1.00 92.56 119 HIS A CA 1
ATOM 875 C C . HIS A 1 119 ? -1.994 7.707 -11.793 1.00 92.56 119 HIS A C 1
ATOM 877 O O . HIS A 1 119 ? -3.155 7.582 -11.401 1.00 92.56 119 HIS A O 1
ATOM 883 N N . PRO A 1 120 ? -1.605 8.774 -12.517 1.00 92.31 120 PRO A N 1
ATOM 884 C CA . PRO A 1 120 ? -2.476 9.930 -12.746 1.00 92.31 120 PRO A CA 1
ATOM 885 C C . PRO A 1 120 ? -3.754 9.567 -13.505 1.00 92.31 120 PRO A C 1
ATOM 887 O O . PRO A 1 120 ? -4.821 10.061 -13.171 1.00 92.31 120 PRO A O 1
ATOM 890 N N . GLY A 1 121 ? -3.674 8.645 -14.471 1.00 91.44 121 GLY A N 1
ATOM 891 C CA . GLY A 1 121 ? -4.864 8.181 -15.191 1.00 91.44 121 GLY A CA 1
ATOM 892 C C . GLY A 1 121 ? -5.864 7.433 -14.301 1.00 91.44 121 GLY A C 1
ATOM 893 O O . GLY A 1 121 ? -7.064 7.609 -14.468 1.00 91.44 121 GLY A O 1
ATOM 894 N N . ILE A 1 122 ? -5.384 6.644 -13.328 1.00 91.50 122 ILE A N 1
ATOM 895 C CA . ILE A 1 122 ? -6.266 5.933 -12.385 1.00 91.50 122 ILE A CA 1
ATOM 896 C C . ILE A 1 122 ? -6.847 6.931 -11.384 1.00 91.50 122 ILE A C 1
ATOM 898 O O . ILE A 1 122 ? -8.039 6.889 -11.119 1.00 91.50 122 ILE A O 1
ATOM 902 N N . ALA A 1 123 ? -6.033 7.870 -10.892 1.00 94.25 123 ALA A N 1
ATOM 903 C CA . ALA A 1 123 ? -6.508 8.932 -10.012 1.00 94.25 123 ALA A CA 1
ATOM 904 C C . ALA A 1 123 ? -7.605 9.782 -10.665 1.00 94.25 123 ALA A C 1
ATOM 906 O O . ALA A 1 123 ? -8.612 10.060 -10.027 1.00 94.25 123 ALA A O 1
ATOM 907 N N . TRP A 1 124 ? -7.441 10.147 -11.939 1.00 95.12 124 TRP A N 1
ATOM 908 C CA . TRP A 1 124 ? -8.461 10.878 -12.688 1.00 95.12 124 TRP A CA 1
ATOM 909 C C . TRP A 1 124 ? -9.753 10.069 -12.859 1.00 95.12 124 TRP A C 1
ATOM 911 O O . TRP A 1 124 ? -10.836 10.608 -12.633 1.00 95.12 124 TRP A O 1
ATOM 921 N N . LEU A 1 125 ? -9.649 8.784 -13.229 1.00 92.44 125 LEU A N 1
ATOM 922 C CA . LEU A 1 125 ? -10.814 7.898 -13.335 1.00 92.44 125 LEU A CA 1
ATOM 923 C C . LEU A 1 125 ? -11.561 7.808 -12.005 1.00 92.44 125 LEU A C 1
ATOM 925 O O . LEU A 1 125 ? -12.782 7.910 -11.979 1.00 92.44 125 LEU A O 1
ATOM 929 N N . ASP A 1 126 ? -10.821 7.644 -10.913 1.00 93.38 126 ASP A N 1
ATOM 930 C CA . ASP A 1 126 ? -11.391 7.511 -9.582 1.00 93.38 126 ASP A CA 1
ATOM 931 C C . ASP A 1 126 ? -12.066 8.797 -9.110 1.00 93.38 126 ASP A C 1
ATOM 933 O O . ASP A 1 126 ? -13.223 8.758 -8.717 1.00 93.38 126 ASP A O 1
ATOM 937 N N . HIS A 1 127 ? -11.409 9.943 -9.293 1.00 93.44 127 HIS A N 1
ATOM 938 C CA . HIS A 1 127 ? -11.968 11.257 -8.979 1.00 93.44 127 HIS A CA 1
ATOM 939 C C . HIS A 1 127 ? -13.235 11.590 -9.783 1.00 93.44 127 HIS A C 1
ATOM 941 O O . HIS A 1 127 ? -14.102 12.312 -9.303 1.00 93.44 127 HIS A O 1
ATOM 947 N N . THR A 1 128 ? -13.331 11.105 -11.024 1.00 94.56 128 THR A N 1
ATOM 948 C CA . THR A 1 128 ? -14.432 11.470 -11.931 1.00 94.56 128 THR A CA 1
ATOM 949 C C . THR A 1 128 ? -15.619 10.512 -11.834 1.00 94.56 128 THR A C 1
ATOM 951 O O . THR A 1 128 ? -16.754 10.920 -12.074 1.00 94.56 128 THR A O 1
ATOM 954 N N . PHE A 1 129 ? -15.372 9.234 -11.535 1.00 94.19 129 PHE A N 1
ATOM 955 C CA . PHE A 1 129 ? -16.376 8.173 -11.673 1.00 94.19 129 PHE A CA 1
ATOM 956 C C . PHE A 1 129 ? -16.532 7.284 -10.437 1.00 94.19 129 PHE A C 1
ATOM 958 O O . PHE A 1 129 ? -17.219 6.260 -10.531 1.00 94.19 129 PHE A O 1
ATOM 965 N N . ASP A 1 130 ? -15.876 7.631 -9.326 1.00 92.88 130 ASP A N 1
ATOM 966 C CA . ASP A 1 130 ? -15.783 6.804 -8.119 1.00 92.88 130 ASP A CA 1
ATOM 967 C C . ASP A 1 130 ? -15.357 5.371 -8.466 1.00 92.88 130 ASP A C 1
ATOM 969 O O . ASP A 1 130 ? -15.976 4.375 -8.088 1.00 92.88 130 ASP A O 1
ATOM 973 N N . PHE A 1 131 ? -14.310 5.276 -9.288 1.00 90.88 131 PHE A N 1
ATOM 974 C CA . PHE A 1 131 ? -13.871 4.054 -9.965 1.00 90.88 131 PHE A CA 1
ATOM 975 C C . PHE A 1 131 ? -13.693 2.851 -9.023 1.00 90.88 131 PHE A C 1
ATOM 977 O O . PHE A 1 131 ? -13.934 1.715 -9.436 1.00 90.88 131 PHE A O 1
ATOM 984 N N . HIS A 1 132 ? -13.296 3.067 -7.766 1.00 91.94 132 HIS A N 1
ATOM 985 C CA . HIS A 1 132 ? -13.130 2.000 -6.778 1.00 91.94 132 HIS A CA 1
ATOM 986 C C . HIS A 1 132 ? -14.438 1.450 -6.182 1.00 91.94 132 HIS A C 1
ATOM 988 O O . HIS A 1 132 ? -14.493 0.246 -5.907 1.00 91.94 132 HIS A O 1
ATOM 994 N N . THR A 1 133 ? -15.477 2.275 -6.002 1.00 93.44 133 THR A N 1
ATOM 995 C CA . THR A 1 133 ? -16.760 1.872 -5.385 1.00 93.44 133 THR A CA 1
ATOM 996 C C . THR A 1 133 ? -17.869 1.613 -6.398 1.00 93.44 133 THR A C 1
ATOM 998 O O . THR A 1 133 ? -18.829 0.902 -6.094 1.00 93.44 133 THR A O 1
ATOM 1001 N N . ASN A 1 134 ? -17.765 2.170 -7.604 1.00 91.81 134 ASN A N 1
ATOM 1002 C CA . ASN A 1 134 ? -18.832 2.094 -8.585 1.00 91.81 134 ASN A CA 1
ATOM 1003 C C . ASN A 1 134 ? -19.008 0.645 -9.108 1.00 91.81 134 ASN A C 1
ATOM 1005 O O . ASN A 1 134 ? -18.073 0.067 -9.678 1.00 91.81 134 ASN A O 1
ATOM 1009 N N . PRO A 1 135 ? -20.212 0.043 -8.964 1.00 91.12 135 PRO A N 1
ATOM 1010 C CA . PRO A 1 135 ? -20.451 -1.371 -9.269 1.00 91.12 135 PRO A CA 1
ATOM 1011 C C . PRO A 1 135 ? -20.114 -1.782 -10.703 1.00 91.12 135 PRO A C 1
ATOM 1013 O O . PRO A 1 135 ? -19.722 -2.926 -10.937 1.00 91.12 135 PRO A O 1
ATOM 1016 N N . VAL A 1 136 ? -20.231 -0.857 -11.663 1.00 90.12 136 VAL A N 1
ATOM 1017 C CA . VAL A 1 136 ? -19.918 -1.117 -13.077 1.00 90.12 136 VAL A CA 1
ATOM 1018 C C . VAL A 1 136 ? -18.449 -1.507 -13.250 1.00 90.12 136 VAL A C 1
ATOM 1020 O O . VAL A 1 136 ? -18.123 -2.344 -14.089 1.00 90.12 136 VAL A O 1
ATOM 1023 N N . PHE A 1 137 ? -17.557 -0.963 -12.421 1.00 86.50 137 PHE A N 1
ATOM 1024 C CA . PHE A 1 137 ? -16.125 -1.251 -12.472 1.00 86.50 137 PHE A CA 1
ATOM 1025 C C . PHE A 1 137 ? -15.726 -2.494 -11.663 1.00 86.50 137 PHE A C 1
ATOM 1027 O O . PHE A 1 137 ? -14.607 -2.989 -11.806 1.00 86.50 137 PHE A O 1
ATOM 1034 N N . GLY A 1 138 ? -16.646 -3.067 -10.879 1.00 85.12 138 GLY A N 1
ATOM 1035 C CA . GLY A 1 138 ? -16.423 -4.293 -10.107 1.00 85.12 138 GLY A CA 1
ATOM 1036 C C . GLY A 1 138 ? -16.217 -5.554 -10.955 1.00 85.12 138 GLY A C 1
ATOM 1037 O O . GLY A 1 138 ? -15.762 -6.568 -10.438 1.00 85.12 138 GLY A O 1
ATOM 1038 N N . VAL A 1 139 ? -16.509 -5.499 -12.259 1.00 85.56 139 VAL A N 1
ATOM 1039 C CA . VAL A 1 139 ? -16.219 -6.587 -13.214 1.00 85.56 139 VAL A CA 1
ATOM 1040 C C . VAL A 1 139 ? -14.938 -6.359 -14.015 1.00 85.56 139 VAL A C 1
ATOM 1042 O O . VAL A 1 139 ? -14.523 -7.238 -14.768 1.00 85.56 139 VAL A O 1
ATOM 1045 N N . ILE A 1 140 ? -14.310 -5.188 -13.883 1.00 83.62 140 ILE A N 1
ATOM 1046 C CA . ILE A 1 140 ? -13.105 -4.853 -14.638 1.00 83.62 140 ILE A CA 1
ATOM 1047 C C . ILE A 1 140 ? -11.882 -5.384 -13.881 1.00 83.62 140 ILE A C 1
ATOM 1049 O O . ILE A 1 140 ? -11.689 -5.031 -12.718 1.00 83.62 140 ILE A O 1
ATOM 1053 N N . PRO A 1 141 ? -11.019 -6.196 -14.515 1.00 82.44 141 PRO A N 1
ATOM 1054 C CA . PRO A 1 141 ? -9.789 -6.654 -13.886 1.00 82.44 141 PRO A CA 1
ATOM 1055 C C . PRO A 1 141 ? -8.933 -5.495 -13.364 1.00 82.44 141 PRO A C 1
ATOM 1057 O O . PRO A 1 141 ? -8.882 -4.427 -13.971 1.00 82.44 141 PRO A O 1
ATOM 1060 N N . LEU A 1 142 ? -8.202 -5.741 -12.274 1.00 82.00 142 LEU A N 1
ATOM 1061 C CA . LEU A 1 142 ? -7.312 -4.786 -11.592 1.00 82.00 142 LEU A CA 1
ATOM 1062 C C . LEU A 1 142 ? -7.997 -3.669 -10.784 1.00 82.00 142 LEU A C 1
ATOM 1064 O O . LEU A 1 142 ? -7.299 -2.896 -10.119 1.00 82.00 142 LEU A O 1
ATOM 1068 N N . THR A 1 143 ? -9.329 -3.591 -10.771 1.00 91.00 143 THR A N 1
ATOM 1069 C CA . THR A 1 143 ? -10.046 -2.706 -9.837 1.00 91.00 143 THR A CA 1
ATOM 1070 C C . THR A 1 143 ? -10.080 -3.311 -8.439 1.00 91.00 143 THR A C 1
ATOM 1072 O O . THR A 1 143 ? -9.963 -4.530 -8.278 1.00 91.00 143 THR A O 1
ATOM 1075 N N . ILE A 1 144 ? -10.226 -2.468 -7.413 1.00 95.50 144 ILE A N 1
ATOM 1076 C CA . ILE A 1 144 ? -10.294 -2.915 -6.014 1.00 95.50 144 ILE A CA 1
ATOM 1077 C C . ILE A 1 144 ? -11.460 -3.894 -5.843 1.00 95.50 144 ILE A C 1
ATOM 1079 O O . ILE A 1 144 ? -11.242 -5.043 -5.472 1.00 95.50 144 ILE A O 1
ATOM 1083 N N . SER A 1 145 ? -12.671 -3.487 -6.232 1.00 95.25 145 SER A N 1
ATOM 1084 C CA . SER A 1 145 ? -13.879 -4.313 -6.121 1.00 95.25 145 SER A CA 1
ATOM 1085 C C . SER A 1 145 ? -13.771 -5.661 -6.850 1.00 95.25 145 SER A C 1
ATOM 1087 O O . SER A 1 145 ? -14.100 -6.697 -6.271 1.00 95.25 145 SER A O 1
ATOM 1089 N N . HIS A 1 146 ? -13.239 -5.693 -8.081 1.00 93.31 146 HIS A N 1
ATOM 1090 C CA . HIS A 1 146 ? -13.014 -6.956 -8.800 1.00 93.31 146 HIS A CA 1
ATOM 1091 C C . HIS A 1 146 ? -12.035 -7.874 -8.058 1.00 93.31 146 HIS A C 1
ATOM 1093 O O . HIS A 1 146 ? -12.226 -9.090 -7.986 1.00 93.31 146 HIS A O 1
ATOM 1099 N N . SER A 1 147 ? -10.951 -7.300 -7.541 1.00 94.44 147 SER A N 1
ATOM 1100 C CA . SER A 1 147 ? -9.863 -8.048 -6.907 1.00 94.44 147 SER A CA 1
ATOM 1101 C C . SER A 1 147 ? -10.281 -8.596 -5.544 1.00 94.44 147 SER A C 1
ATOM 1103 O O . SER A 1 147 ? -10.002 -9.757 -5.258 1.00 94.44 147 SER A O 1
ATOM 1105 N N . VAL A 1 148 ? -11.019 -7.801 -4.759 1.00 97.19 148 VAL A N 1
ATOM 1106 C CA . VAL A 1 148 ? -11.683 -8.227 -3.518 1.00 97.19 148 VAL A CA 1
ATOM 1107 C C . VAL A 1 148 ? -12.617 -9.399 -3.803 1.00 97.19 148 VAL A C 1
ATOM 1109 O O . VAL A 1 148 ? -12.428 -10.473 -3.241 1.00 97.19 148 VAL A O 1
ATOM 1112 N N . LYS A 1 149 ? -13.544 -9.250 -4.759 1.00 95.44 149 LYS A N 1
ATOM 1113 C CA . LYS A 1 149 ? -14.472 -10.321 -5.142 1.00 95.44 149 LYS A CA 1
ATOM 1114 C C . LYS A 1 149 ? -13.748 -11.603 -5.553 1.00 95.44 149 LYS A C 1
ATOM 1116 O O . LYS A 1 149 ? -14.062 -12.685 -5.069 1.00 95.44 149 LYS A O 1
ATOM 1121 N N . SER A 1 150 ? -12.749 -11.482 -6.425 1.00 92.56 150 SER A N 1
ATOM 1122 C CA . SER A 1 150 ? -11.989 -12.637 -6.914 1.00 92.56 150 SER A CA 1
ATOM 1123 C C . SER A 1 150 ? -11.232 -13.353 -5.788 1.00 92.56 150 SER A C 1
ATOM 1125 O O . SER A 1 150 ? -11.130 -14.578 -5.802 1.00 92.56 150 SER A O 1
ATOM 1127 N N . ALA A 1 151 ? -10.715 -12.607 -4.809 1.00 95.31 151 ALA A N 1
ATOM 1128 C CA . ALA A 1 151 ? -10.051 -13.172 -3.640 1.00 95.31 151 ALA A CA 1
ATOM 1129 C C . ALA A 1 151 ? -11.036 -13.831 -2.666 1.00 95.31 151 ALA A C 1
ATOM 1131 O O . ALA A 1 151 ? -10.732 -14.908 -2.166 1.00 95.31 151 ALA A O 1
ATOM 1132 N N . CYS A 1 152 ? -12.221 -13.251 -2.444 1.00 97.62 152 CYS A N 1
ATOM 1133 C CA . CYS A 1 152 ? -13.276 -13.867 -1.632 1.00 97.62 152 CYS A CA 1
ATOM 1134 C C . CYS A 1 152 ? -13.765 -15.191 -2.238 1.00 97.62 152 CYS A C 1
ATOM 1136 O O . CYS A 1 152 ? -13.899 -16.177 -1.518 1.00 97.62 152 CYS A O 1
ATOM 1138 N N . VAL A 1 153 ? -13.952 -15.249 -3.563 1.00 94.06 153 VAL A N 1
ATOM 1139 C CA . VAL A 1 153 ? -14.271 -16.504 -4.267 1.00 94.06 153 VAL A CA 1
ATOM 1140 C C . VAL A 1 153 ? -13.170 -17.541 -4.039 1.00 94.06 153 VAL A C 1
ATOM 1142 O O . VAL A 1 153 ? -13.465 -18.654 -3.617 1.00 94.06 153 VAL A O 1
ATOM 1145 N N . ALA A 1 154 ? -11.905 -17.164 -4.247 1.00 92.38 154 ALA A N 1
ATOM 1146 C CA . ALA A 1 154 ? -10.781 -18.074 -4.037 1.00 92.38 154 ALA A CA 1
ATOM 1147 C C . ALA A 1 154 ? -10.662 -18.543 -2.576 1.00 92.38 154 ALA A C 1
ATOM 1149 O O . ALA A 1 154 ? -10.378 -19.712 -2.336 1.00 92.38 154 ALA A O 1
ATOM 1150 N N . LEU A 1 155 ? -10.903 -17.660 -1.601 1.00 95.44 155 LEU A N 1
ATOM 1151 C CA . LEU A 1 155 ? -10.923 -18.001 -0.178 1.00 95.44 155 LEU A CA 1
ATOM 1152 C C . LEU A 1 155 ? -11.999 -19.051 0.126 1.00 95.44 155 LEU A C 1
ATOM 1154 O O . LEU A 1 155 ? -11.704 -20.050 0.778 1.00 95.44 155 LEU A O 1
ATOM 1158 N N . ARG A 1 156 ? -13.223 -18.856 -0.379 1.00 97.25 156 ARG A N 1
ATOM 1159 C CA . ARG A 1 156 ? -14.331 -19.806 -0.211 1.00 97.25 156 ARG A CA 1
ATOM 1160 C C . ARG A 1 156 ? -14.037 -21.152 -0.871 1.00 97.25 156 ARG A C 1
ATOM 1162 O O . ARG A 1 156 ? -14.281 -22.191 -0.266 1.00 97.25 156 ARG A O 1
ATOM 1169 N N . ASP A 1 157 ? -13.480 -21.147 -2.080 1.00 93.56 157 ASP A N 1
ATOM 1170 C CA . ASP A 1 157 ? -13.125 -22.375 -2.804 1.00 93.56 157 ASP A CA 1
ATOM 1171 C C . ASP A 1 157 ? -12.035 -23.183 -2.071 1.00 93.56 157 ASP A C 1
ATOM 1173 O O . ASP A 1 157 ? -11.981 -24.408 -2.184 1.00 93.56 157 ASP A O 1
ATOM 1177 N N . LEU A 1 158 ? -11.200 -22.512 -1.269 1.00 94.56 158 LEU A N 1
ATOM 1178 C CA . LEU A 1 158 ? -10.219 -23.126 -0.368 1.00 94.56 158 LEU A CA 1
ATOM 1179 C C . LEU A 1 158 ? -10.816 -23.583 0.980 1.00 94.56 158 LEU A C 1
ATOM 1181 O O . LEU A 1 158 ? -10.079 -24.074 1.834 1.00 94.56 158 LEU A O 1
ATOM 1185 N N . GLY A 1 159 ? -12.130 -23.445 1.183 1.00 96.75 159 GLY A N 1
ATOM 1186 C CA . GLY A 1 159 ? -12.832 -23.819 2.415 1.00 96.75 159 GLY A CA 1
ATOM 1187 C C . GLY A 1 159 ? -12.889 -22.721 3.482 1.00 96.75 159 GLY A C 1
ATOM 1188 O O . GLY A 1 159 ? -13.269 -23.005 4.617 1.00 96.75 159 GLY A O 1
ATOM 1189 N N . GLY A 1 160 ? -12.508 -21.485 3.146 1.00 97.56 160 GLY A N 1
ATOM 1190 C CA . GLY A 1 160 ? -12.673 -20.319 4.014 1.00 97.56 160 GLY A CA 1
ATOM 1191 C C . GLY A 1 160 ? -14.121 -19.802 4.067 1.00 97.56 160 GLY A C 1
ATOM 1192 O O . GLY A 1 160 ? -14.988 -20.286 3.333 1.00 97.56 160 GLY A O 1
ATOM 1193 N N . PRO A 1 161 ? -14.406 -18.812 4.931 1.00 98.19 161 PRO A N 1
ATOM 1194 C CA . PRO A 1 161 ? -15.742 -18.240 5.058 1.00 98.19 161 PRO A CA 1
ATOM 1195 C C . PRO A 1 161 ? -16.128 -17.409 3.827 1.00 98.19 161 PRO A C 1
ATOM 1197 O O . PRO A 1 161 ? -15.275 -16.819 3.158 1.00 98.19 161 PRO A O 1
ATOM 1200 N N . ASP A 1 162 ? -17.432 -17.321 3.556 1.00 98.19 162 ASP A N 1
ATOM 1201 C CA . ASP A 1 162 ? -17.956 -16.389 2.558 1.00 98.19 162 ASP A CA 1
ATOM 1202 C C . ASP A 1 162 ? -18.136 -15.002 3.185 1.00 98.19 162 ASP A C 1
ATOM 1204 O O . ASP A 1 162 ? -19.080 -14.760 3.935 1.00 98.19 162 ASP A O 1
ATOM 1208 N N . ILE A 1 163 ? -17.192 -14.111 2.887 1.00 98.50 163 ILE A N 1
ATOM 1209 C CA . ILE A 1 163 ? -17.153 -12.723 3.367 1.00 98.50 163 ILE A CA 1
ATOM 1210 C C . ILE A 1 163 ? -17.255 -11.710 2.216 1.00 98.50 163 ILE A C 1
ATOM 1212 O O . ILE A 1 163 ? -16.902 -10.546 2.390 1.00 98.50 163 ILE A O 1
ATOM 1216 N N . GLU A 1 164 ? -17.693 -12.128 1.017 1.00 98.12 164 GLU A N 1
ATOM 1217 C CA . GLU A 1 164 ? -17.714 -11.252 -0.170 1.00 98.12 164 GLU A CA 1
ATOM 1218 C C . GLU A 1 164 ? -18.575 -10.001 0.060 1.00 98.12 164 GLU A C 1
ATOM 1220 O O . GLU A 1 164 ? -18.145 -8.890 -0.250 1.00 98.12 164 GLU A O 1
ATOM 1225 N N . ALA A 1 165 ? -19.775 -10.172 0.624 1.00 98.25 165 ALA A N 1
ATOM 1226 C CA . ALA A 1 165 ? -20.702 -9.067 0.865 1.00 98.25 165 ALA A CA 1
ATOM 1227 C C . ALA A 1 165 ? -20.126 -8.043 1.856 1.00 98.25 165 ALA A C 1
ATOM 1229 O O . ALA A 1 165 ? -20.104 -6.849 1.551 1.00 98.25 165 ALA A O 1
ATOM 1230 N N . ASP A 1 166 ? -19.598 -8.515 2.986 1.00 98.38 166 ASP A N 1
ATOM 1231 C CA . ASP A 1 166 ? -18.993 -7.668 4.018 1.00 98.38 166 ASP A CA 1
ATOM 1232 C C . ASP A 1 166 ? -17.748 -6.951 3.486 1.00 98.38 166 ASP A C 1
ATOM 1234 O O . ASP A 1 166 ? -17.550 -5.764 3.741 1.00 98.38 166 ASP A O 1
ATOM 1238 N N . ALA A 1 167 ? -16.930 -7.640 2.684 1.00 98.31 167 ALA A N 1
ATOM 1239 C CA . ALA A 1 167 ? -15.739 -7.050 2.090 1.00 98.31 167 ALA A CA 1
ATOM 1240 C C . ALA A 1 167 ? -16.074 -5.963 1.065 1.00 98.31 167 ALA A C 1
ATOM 1242 O O . ALA A 1 167 ? -15.447 -4.907 1.071 1.00 98.31 167 ALA A O 1
ATOM 1243 N N . LEU A 1 168 ? -17.075 -6.177 0.208 1.00 97.81 168 LEU A N 1
ATOM 1244 C CA . LEU A 1 168 ? -17.532 -5.154 -0.737 1.00 97.81 168 LEU A CA 1
ATOM 1245 C C . LEU A 1 168 ? -18.214 -3.976 -0.038 1.00 97.81 168 LEU A C 1
ATOM 1247 O O . LEU A 1 168 ? -18.134 -2.853 -0.533 1.00 97.81 168 LEU A O 1
ATOM 1251 N N . GLU A 1 169 ? -18.869 -4.204 1.097 1.00 97.75 169 GLU A N 1
ATOM 1252 C CA . GLU A 1 169 ? -19.401 -3.111 1.905 1.00 97.75 169 GLU A CA 1
ATOM 1253 C C . GLU A 1 169 ? -18.284 -2.313 2.581 1.00 97.75 169 GLU A C 1
ATOM 1255 O O . GLU A 1 169 ? -18.306 -1.082 2.554 1.00 97.75 169 GLU A O 1
ATOM 1260 N N . PHE A 1 170 ? -17.245 -2.991 3.073 1.00 97.94 170 PHE A N 1
ATOM 1261 C CA . PHE A 1 170 ? -16.043 -2.352 3.603 1.00 97.94 170 PHE A CA 1
ATOM 1262 C C . PHE A 1 170 ? -15.359 -1.454 2.558 1.00 97.94 170 PHE A C 1
ATOM 1264 O O . PHE A 1 170 ? -14.915 -0.357 2.895 1.00 97.94 170 PHE A O 1
ATOM 1271 N N . VAL A 1 171 ? -15.321 -1.857 1.275 1.00 97.69 171 VAL A N 1
ATOM 1272 C CA . VAL A 1 171 ? -14.806 -1.001 0.181 1.00 97.69 171 VAL A CA 1
ATOM 1273 C C . VAL A 1 171 ? -15.535 0.344 0.116 1.00 97.69 171 VAL A C 1
ATOM 1275 O O . VAL A 1 171 ? -14.920 1.350 -0.215 1.00 97.69 171 VAL A O 1
ATOM 1278 N N . LYS A 1 172 ? -16.835 0.390 0.413 1.00 97.06 172 LYS A N 1
ATOM 1279 C CA . LYS A 1 172 ? -17.623 1.628 0.313 1.00 97.06 172 LYS A CA 1
ATOM 1280 C C . LYS A 1 172 ? -17.529 2.495 1.560 1.00 97.06 172 LYS A C 1
ATOM 1282 O O . LYS A 1 172 ? -17.615 3.712 1.454 1.00 97.06 172 LYS A O 1
ATOM 1287 N N . THR A 1 173 ? -17.428 1.870 2.730 1.00 96.81 173 THR A N 1
ATOM 1288 C CA . THR A 1 173 ? -17.595 2.551 4.024 1.00 96.81 173 THR A CA 1
ATOM 1289 C C . THR A 1 173 ? -16.274 2.856 4.721 1.00 96.81 173 THR A C 1
ATOM 1291 O O . THR A 1 173 ? -16.180 3.845 5.445 1.00 96.81 173 THR A O 1
ATOM 1294 N N . SER A 1 174 ? -15.239 2.052 4.472 1.00 97.75 174 SER A N 1
ATOM 1295 C CA . SER A 1 174 ? -13.971 2.096 5.211 1.00 97.75 174 SER A CA 1
ATOM 1296 C C . SER A 1 174 ? -12.741 2.210 4.308 1.00 97.75 174 SER A C 1
ATOM 1298 O O . SER A 1 174 ? -11.612 2.152 4.794 1.00 97.75 174 SER A O 1
ATOM 1300 N N . VAL A 1 175 ? -12.919 2.395 2.998 1.00 98.00 175 VAL A N 1
ATOM 1301 C CA . VAL A 1 175 ? -11.815 2.669 2.070 1.00 98.00 175 VAL A CA 1
ATOM 1302 C C . VAL A 1 175 ? -11.958 4.074 1.512 1.00 98.00 175 VAL A C 1
ATOM 1304 O O . VAL A 1 175 ? -13.023 4.464 1.045 1.00 98.00 175 VAL A O 1
ATOM 1307 N N . SER A 1 176 ? -10.865 4.830 1.537 1.00 97.19 176 SER A N 1
ATOM 1308 C CA . SER A 1 176 ? -10.778 6.130 0.877 1.00 97.19 176 SER A CA 1
ATOM 1309 C C . SER A 1 176 ? -9.601 6.152 -0.086 1.00 97.19 176 SER A C 1
ATOM 1311 O O . SER A 1 176 ? -8.538 5.594 0.193 1.00 97.19 176 SER A O 1
ATOM 1313 N N . ILE A 1 177 ? -9.784 6.787 -1.242 1.00 97.25 177 ILE A N 1
ATOM 1314 C CA . ILE A 1 177 ? -8.747 6.892 -2.267 1.00 97.25 177 ILE A CA 1
ATOM 1315 C C . ILE A 1 177 ? -8.339 8.356 -2.444 1.00 97.25 177 ILE A C 1
ATOM 1317 O O . ILE A 1 177 ? -9.114 9.200 -2.885 1.00 97.25 177 ILE A O 1
ATOM 1321 N N . ARG A 1 178 ? -7.081 8.663 -2.117 1.00 96.12 178 ARG A N 1
ATOM 1322 C CA . ARG A 1 178 ? -6.452 9.963 -2.370 1.00 96.12 178 ARG A CA 1
ATOM 1323 C C . ARG A 1 178 ? -6.091 10.070 -3.850 1.00 96.12 178 ARG A C 1
ATOM 1325 O O . ARG A 1 178 ? -5.293 9.281 -4.375 1.00 96.12 178 ARG A O 1
ATOM 1332 N N . THR A 1 179 ? -6.677 11.063 -4.510 1.00 96.06 179 THR A N 1
ATOM 1333 C CA . THR A 1 179 ? -6.508 11.363 -5.942 1.00 96.06 179 THR A CA 1
ATOM 1334 C C . THR A 1 179 ? -5.885 12.739 -6.190 1.00 96.06 179 THR A C 1
ATOM 1336 O O . THR A 1 179 ? -5.728 13.145 -7.341 1.00 96.06 179 THR A O 1
ATOM 1339 N N . ASP A 1 180 ? -5.477 13.434 -5.125 1.00 94.75 180 ASP A N 1
ATOM 1340 C CA . ASP A 1 180 ? -5.000 14.815 -5.157 1.00 94.75 180 ASP A CA 1
ATOM 1341 C C . ASP A 1 180 ? -3.820 14.986 -6.119 1.00 94.75 180 ASP A C 1
ATOM 1343 O O . ASP A 1 180 ? -2.788 14.320 -5.996 1.00 94.75 180 ASP A O 1
ATOM 1347 N N . GLN A 1 181 ? -3.924 15.920 -7.068 1.00 93.56 181 GLN A N 1
ATOM 1348 C CA . GLN A 1 181 ? -2.871 16.138 -8.065 1.00 93.56 181 GLN A CA 1
ATOM 1349 C C . GLN A 1 181 ? -1.531 16.533 -7.419 1.00 93.56 181 GLN A C 1
ATOM 1351 O O . GLN A 1 181 ? -0.467 16.174 -7.933 1.00 93.56 181 GLN A O 1
ATOM 1356 N N . GLU A 1 182 ? -1.578 17.209 -6.267 1.00 95.00 182 GLU A N 1
ATOM 1357 C CA . GLU A 1 182 ? -0.408 17.584 -5.466 1.00 95.00 182 GLU A CA 1
ATOM 1358 C C . GLU A 1 182 ? 0.334 16.381 -4.873 1.00 95.00 182 GLU A C 1
ATOM 1360 O O . GLU A 1 182 ? 1.523 16.484 -4.566 1.00 95.00 182 GLU A O 1
ATOM 1365 N N . VAL A 1 183 ? -0.330 15.230 -4.759 1.00 93.62 183 VAL A N 1
ATOM 1366 C CA . VAL A 1 183 ? 0.233 13.972 -4.257 1.00 93.62 183 VAL A CA 1
ATOM 1367 C C . VAL A 1 183 ? 0.551 13.031 -5.418 1.00 93.62 183 VAL A C 1
ATOM 1369 O O . VAL A 1 183 ? 1.667 12.515 -5.516 1.00 93.62 183 VAL A O 1
ATOM 1372 N N . VAL A 1 184 ? -0.408 12.827 -6.326 1.00 94.12 184 VAL A N 1
ATOM 1373 C CA . VAL A 1 184 ? -0.308 11.855 -7.420 1.00 94.12 184 VAL A CA 1
ATOM 1374 C C . VAL A 1 184 ? 0.716 12.297 -8.464 1.00 94.12 184 VAL A C 1
ATOM 1376 O O . VAL A 1 184 ? 1.602 11.514 -8.806 1.00 94.12 184 VAL A O 1
ATOM 1379 N N . GLY A 1 185 ? 0.611 13.528 -8.975 1.00 92.12 185 GLY A N 1
ATOM 1380 C CA . GLY A 1 185 ? 1.496 14.081 -10.003 1.00 92.12 185 GLY A CA 1
ATOM 1381 C C . GLY A 1 185 ? 1.840 13.131 -11.156 1.00 92.12 185 GLY A C 1
ATOM 1382 O O . GLY A 1 185 ? 1.002 12.394 -11.676 1.00 92.12 185 GLY A O 1
ATOM 1383 N N . THR A 1 186 ? 3.110 13.144 -11.561 1.00 88.81 186 THR A N 1
ATOM 1384 C CA . THR A 1 186 ? 3.626 12.271 -12.621 1.00 88.81 186 THR A CA 1
ATOM 1385 C C . THR A 1 186 ? 3.961 10.880 -12.075 1.00 88.81 186 THR A C 1
ATOM 1387 O O . THR A 1 186 ? 4.596 10.724 -11.027 1.00 88.81 186 THR A O 1
ATOM 1390 N N . TYR A 1 187 ? 3.577 9.832 -12.807 1.00 85.31 187 TYR A N 1
ATOM 1391 C CA . TYR A 1 187 ? 3.981 8.459 -12.497 1.00 85.31 187 TYR A CA 1
ATOM 1392 C C . TYR A 1 187 ? 5.513 8.348 -12.510 1.00 85.31 187 TYR A C 1
ATOM 1394 O O . TYR A 1 187 ? 6.150 8.749 -13.478 1.00 85.31 187 TYR A O 1
ATOM 1402 N N . GLY A 1 188 ? 6.126 7.818 -11.447 1.00 81.00 188 GLY A N 1
ATOM 1403 C CA . GLY A 1 188 ? 7.598 7.762 -11.350 1.00 81.00 188 GLY A CA 1
ATOM 1404 C C . GLY A 1 188 ? 8.227 8.842 -10.487 1.00 81.00 188 GLY A C 1
ATOM 1405 O O . GLY A 1 188 ? 9.302 8.603 -9.946 1.00 81.00 188 GLY A O 1
ATOM 1406 N N . ALA A 1 189 ? 7.578 9.994 -10.341 1.00 84.06 189 ALA A N 1
ATOM 1407 C CA . ALA A 1 189 ? 8.224 11.195 -9.833 1.00 84.06 189 ALA A CA 1
ATOM 1408 C C . ALA A 1 189 ? 7.639 11.668 -8.502 1.00 84.06 189 ALA A C 1
ATOM 1410 O O . ALA A 1 189 ? 6.489 11.380 -8.170 1.00 84.06 189 ALA A O 1
ATOM 1411 N N . HIS A 1 190 ? 8.439 12.454 -7.780 1.00 88.50 190 HIS A N 1
ATOM 1412 C CA . HIS A 1 190 ? 7.922 13.304 -6.718 1.00 88.50 190 HIS A CA 1
ATOM 1413 C C . HIS A 1 190 ? 7.176 14.508 -7.309 1.00 88.50 190 HIS A C 1
ATOM 1415 O O . HIS A 1 190 ? 7.628 15.147 -8.261 1.00 88.50 190 HIS A O 1
ATOM 1421 N N . THR A 1 191 ? 6.076 14.866 -6.664 1.00 92.81 191 THR A N 1
ATOM 1422 C CA . THR A 1 191 ? 5.489 16.211 -6.686 1.00 92.81 191 THR A CA 1
ATOM 1423 C C . THR A 1 191 ? 6.262 17.164 -5.772 1.00 92.81 191 THR A C 1
ATOM 1425 O O . THR A 1 191 ? 7.139 16.746 -5.017 1.00 92.81 191 THR A O 1
ATOM 1428 N N . ALA A 1 192 ? 5.926 18.458 -5.787 1.00 94.56 192 ALA A N 1
ATOM 1429 C CA . ALA A 1 192 ? 6.500 19.415 -4.838 1.00 94.56 192 ALA A CA 1
ATOM 1430 C C . ALA A 1 192 ? 6.241 19.008 -3.372 1.00 94.56 192 ALA A C 1
ATOM 1432 O O . ALA A 1 192 ? 7.165 19.046 -2.560 1.00 94.56 192 ALA A O 1
ATOM 1433 N N . MET A 1 193 ? 5.023 18.549 -3.063 1.00 94.69 193 MET A N 1
ATOM 1434 C CA . MET A 1 193 ? 4.624 18.100 -1.726 1.00 94.69 193 MET A CA 1
ATOM 1435 C C . MET A 1 193 ? 5.352 16.818 -1.305 1.00 94.69 193 MET A C 1
ATOM 1437 O O . MET A 1 193 ? 6.001 16.769 -0.265 1.00 94.69 193 MET A O 1
ATOM 1441 N N . THR A 1 194 ? 5.310 15.769 -2.127 1.00 92.75 194 THR A N 1
ATOM 1442 C CA . THR A 1 194 ? 5.976 14.501 -1.778 1.00 92.75 194 THR A CA 1
ATOM 1443 C C . THR A 1 194 ? 7.500 14.653 -1.724 1.00 92.75 194 THR A C 1
ATOM 1445 O O . THR A 1 194 ? 8.161 13.937 -0.974 1.00 92.75 194 THR A O 1
ATOM 1448 N N . ARG A 1 195 ? 8.082 15.597 -2.483 1.00 91.50 195 ARG A N 1
ATOM 1449 C CA . ARG A 1 195 ? 9.504 15.967 -2.390 1.00 91.50 195 ARG A CA 1
ATOM 1450 C C . ARG A 1 195 ? 9.827 16.677 -1.077 1.00 91.50 195 ARG A C 1
ATOM 1452 O O . ARG A 1 195 ? 10.861 16.388 -0.483 1.00 91.50 195 ARG A O 1
ATOM 1459 N N . SER A 1 196 ? 8.994 17.620 -0.630 1.00 92.94 196 SER A N 1
ATOM 1460 C CA . SER A 1 196 ? 9.243 18.335 0.629 1.00 92.94 196 SER A CA 1
ATOM 1461 C C . SER A 1 196 ? 9.179 17.387 1.828 1.00 92.94 196 SER A C 1
ATOM 1463 O O . SER A 1 196 ? 10.036 17.458 2.704 1.00 92.94 196 SER A O 1
ATOM 1465 N N . VAL A 1 197 ? 8.242 16.437 1.810 1.00 91.56 197 VAL A N 1
ATOM 1466 C CA . VAL A 1 197 ? 8.124 15.376 2.818 1.00 91.56 197 VAL A CA 1
ATOM 1467 C C . VAL A 1 197 ? 9.335 14.448 2.820 1.00 91.56 197 VAL A C 1
ATOM 1469 O O . VAL A 1 197 ? 9.879 14.176 3.886 1.00 91.56 197 VAL A O 1
ATOM 1472 N N . ALA A 1 198 ? 9.808 14.010 1.650 1.00 88.56 198 ALA A N 1
ATOM 1473 C CA . ALA A 1 198 ? 11.015 13.189 1.571 1.00 88.56 198 ALA A CA 1
ATOM 1474 C C . ALA A 1 198 ? 12.241 13.922 2.137 1.00 88.56 198 ALA A C 1
ATOM 1476 O O . ALA A 1 198 ? 12.964 13.360 2.947 1.00 88.56 198 ALA A O 1
ATOM 1477 N N . LYS A 1 199 ? 12.428 15.207 1.803 1.00 89.00 199 LYS A N 1
ATOM 1478 C CA . LYS A 1 199 ? 13.517 16.024 2.368 1.00 89.00 199 LYS A CA 1
ATOM 1479 C C . LYS A 1 199 ? 13.408 16.202 3.882 1.00 89.00 199 LYS A C 1
ATOM 1481 O O . LYS A 1 199 ? 14.428 16.223 4.563 1.00 89.00 199 LYS A O 1
ATOM 1486 N N . LEU A 1 200 ? 12.190 16.348 4.404 1.00 89.88 200 LEU A N 1
ATOM 1487 C CA . LEU A 1 200 ? 11.953 16.427 5.843 1.00 89.88 200 LEU A CA 1
ATOM 1488 C C . LEU A 1 200 ? 12.330 15.110 6.532 1.00 89.88 200 LEU A C 1
ATOM 1490 O O . LEU A 1 200 ? 13.028 15.137 7.542 1.00 89.88 200 LEU A O 1
ATOM 1494 N N . TYR A 1 201 ? 11.916 13.974 5.965 1.00 87.88 201 TYR A N 1
ATOM 1495 C CA . TYR A 1 201 ? 12.265 12.651 6.481 1.00 87.88 201 TYR A CA 1
ATOM 1496 C C . TYR A 1 201 ? 13.770 12.371 6.386 1.00 87.88 201 TYR A C 1
ATOM 1498 O O . TYR A 1 201 ? 14.349 11.887 7.349 1.00 87.88 201 TYR A O 1
ATOM 1506 N N . ASP A 1 202 ? 14.434 12.756 5.294 1.00 84.88 202 ASP A N 1
ATOM 1507 C CA . ASP A 1 202 ? 15.894 12.654 5.166 1.00 84.88 202 ASP A CA 1
ATOM 1508 C C . ASP A 1 202 ? 16.619 13.455 6.268 1.00 84.88 202 ASP A C 1
ATOM 1510 O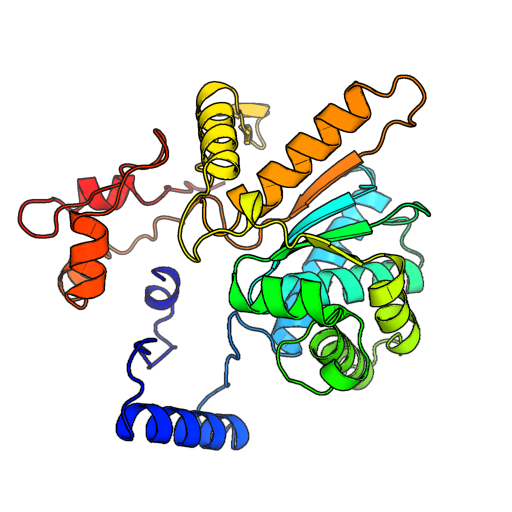 O . ASP A 1 202 ? 17.663 13.032 6.758 1.00 84.88 202 ASP A O 1
ATOM 1514 N N . ALA A 1 203 ? 16.077 14.617 6.654 1.00 88.69 203 ALA A N 1
ATOM 1515 C CA . ALA A 1 203 ? 16.700 15.516 7.624 1.00 88.69 203 ALA A CA 1
ATOM 1516 C C . ALA A 1 203 ? 16.412 15.161 9.092 1.00 88.69 203 ALA A C 1
ATOM 1518 O O . ALA A 1 203 ? 17.231 15.464 9.957 1.00 88.69 203 ALA A O 1
ATOM 1519 N N . GLN A 1 204 ? 15.238 14.596 9.386 1.00 90.06 204 GLN A N 1
ATOM 1520 C CA . GLN A 1 204 ? 14.734 14.431 10.759 1.00 90.06 204 GLN A CA 1
ATOM 1521 C C . GLN A 1 204 ? 14.305 13.004 11.099 1.00 90.06 204 GLN A C 1
ATOM 1523 O O . GLN A 1 204 ? 14.093 12.694 12.269 1.00 90.06 204 GLN A O 1
ATOM 1528 N N . GLY A 1 205 ? 14.117 12.154 10.092 1.00 87.06 205 GLY A N 1
ATOM 1529 C CA . GLY A 1 205 ? 13.679 10.784 10.281 1.00 87.06 205 GLY A CA 1
ATOM 1530 C C . GLY A 1 205 ? 14.741 9.950 10.984 1.00 87.06 205 GLY A C 1
ATOM 1531 O O . GLY A 1 205 ? 15.939 10.217 10.910 1.00 87.06 205 GLY A O 1
ATOM 1532 N N . SER A 1 206 ? 14.286 8.898 11.645 1.00 87.94 206 SER A N 1
ATOM 1533 C CA . SER A 1 206 ? 15.141 7.885 12.240 1.00 87.94 206 SER A CA 1
ATOM 1534 C C . SER A 1 206 ? 14.447 6.533 12.161 1.00 87.94 206 SER A C 1
ATOM 1536 O O . SER A 1 206 ? 13.223 6.449 12.027 1.00 87.94 206 SER A O 1
ATOM 1538 N N . VAL A 1 207 ? 15.241 5.469 12.198 1.00 84.25 207 VAL A N 1
ATOM 1539 C CA . VAL A 1 207 ? 14.744 4.097 12.319 1.00 84.25 207 VAL A CA 1
ATOM 1540 C C . VAL A 1 207 ? 15.389 3.480 13.539 1.00 84.25 207 VAL A C 1
ATOM 1542 O O . VAL A 1 207 ? 16.582 3.659 13.753 1.00 84.25 207 VAL A O 1
ATOM 1545 N N . VAL A 1 208 ? 14.605 2.778 14.344 1.00 83.62 208 VAL A N 1
ATOM 1546 C CA . VAL A 1 208 ? 15.113 2.006 15.474 1.00 83.62 208 VAL A CA 1
ATOM 1547 C C . VAL A 1 208 ? 15.109 0.545 15.052 1.00 83.62 208 VAL A C 1
ATOM 1549 O O . VAL A 1 208 ? 14.092 0.060 14.559 1.00 83.62 208 VAL A O 1
ATOM 1552 N N . ASP A 1 209 ? 16.252 -0.126 15.161 1.00 81.38 209 ASP A N 1
ATOM 1553 C CA . ASP A 1 209 ? 16.343 -1.553 14.852 1.00 81.38 209 ASP A CA 1
ATOM 1554 C C . ASP A 1 209 ? 15.864 -2.431 16.023 1.00 81.38 209 ASP A C 1
ATOM 1556 O O . ASP A 1 209 ? 15.499 -1.942 17.095 1.00 81.38 209 ASP A O 1
ATOM 1560 N N . ASN A 1 210 ? 15.875 -3.751 15.829 1.00 75.81 210 ASN A N 1
ATOM 1561 C CA . ASN A 1 210 ? 15.439 -4.714 16.847 1.00 75.81 210 ASN A CA 1
ATOM 1562 C C . ASN A 1 210 ? 16.308 -4.696 18.121 1.00 75.81 210 ASN A C 1
ATOM 1564 O O . ASN A 1 210 ? 15.884 -5.214 19.151 1.00 75.81 210 ASN A O 1
ATOM 1568 N N . ALA A 1 211 ? 17.511 -4.113 18.072 1.00 87.38 211 ALA A N 1
ATOM 1569 C CA . ALA A 1 211 ? 18.379 -3.932 19.233 1.00 87.38 211 ALA A CA 1
ATOM 1570 C C . ALA A 1 211 ? 18.118 -2.600 19.964 1.00 87.38 211 ALA A C 1
ATOM 1572 O O . ALA A 1 211 ? 18.779 -2.305 20.961 1.00 87.38 211 ALA A O 1
ATOM 1573 N N . GLY A 1 212 ? 17.162 -1.792 19.491 1.00 88.25 212 GLY A N 1
ATOM 1574 C CA . GLY A 1 212 ? 16.873 -0.467 20.032 1.00 88.25 212 GLY A CA 1
ATOM 1575 C C . GLY A 1 212 ? 17.849 0.612 19.558 1.00 88.25 212 GLY A C 1
ATOM 1576 O O . GLY A 1 212 ? 17.811 1.735 20.064 1.00 88.25 212 GLY A O 1
ATOM 1577 N N . GLU A 1 213 ? 18.734 0.310 18.604 1.00 90.50 213 GLU A N 1
ATOM 1578 C CA . GLU A 1 213 ? 19.718 1.271 18.122 1.00 90.50 213 GLU A CA 1
ATOM 1579 C C . GLU A 1 213 ? 19.091 2.205 17.083 1.00 90.50 213 GLU A C 1
ATOM 1581 O O . GLU A 1 213 ? 18.429 1.777 16.136 1.00 90.50 213 GLU A O 1
ATOM 1586 N N . THR A 1 214 ? 19.320 3.509 17.244 1.00 90.38 214 THR A N 1
ATOM 1587 C CA . THR A 1 214 ? 18.863 4.508 16.276 1.00 90.38 214 THR A CA 1
ATOM 1588 C C . THR A 1 214 ? 19.795 4.540 15.068 1.00 90.38 214 THR A C 1
ATOM 1590 O O . THR A 1 214 ? 20.976 4.864 15.179 1.00 90.38 214 THR A O 1
ATOM 1593 N N . LYS A 1 215 ? 19.245 4.244 13.896 1.00 84.19 215 LYS A N 1
ATOM 1594 C CA . LYS A 1 215 ? 19.899 4.281 12.590 1.00 84.19 21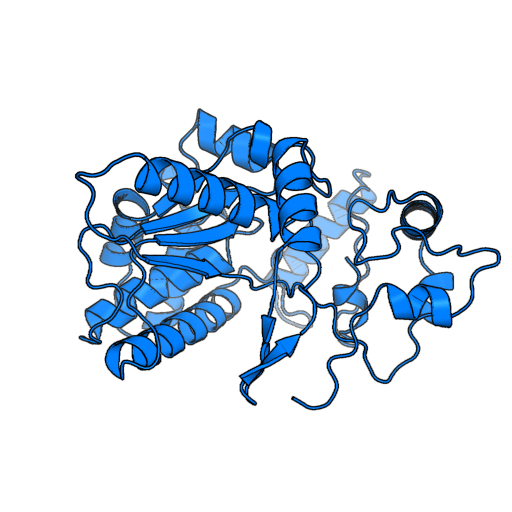5 LYS A CA 1
ATOM 1595 C C . LYS A 1 215 ? 19.422 5.478 11.772 1.00 84.19 215 LYS A C 1
ATOM 1597 O O . LYS A 1 215 ? 18.382 6.087 12.043 1.00 84.19 215 LYS A O 1
ATOM 1602 N N . HIS A 1 216 ? 20.195 5.788 10.731 1.00 77.94 216 HIS A N 1
ATOM 1603 C CA . HIS A 1 216 ? 19.790 6.754 9.716 1.00 77.94 216 HIS A CA 1
ATOM 1604 C C . HIS A 1 216 ? 18.443 6.365 9.082 1.00 77.94 216 HIS A C 1
ATOM 1606 O O . HIS A 1 216 ? 18.151 5.171 8.954 1.00 77.94 216 HIS A O 1
ATOM 1612 N N . PRO A 1 217 ? 17.632 7.358 8.673 1.00 80.38 217 PRO A N 1
ATOM 1613 C CA . PRO A 1 217 ? 16.359 7.101 8.019 1.00 80.38 217 PRO A CA 1
ATOM 1614 C C . PRO A 1 217 ? 16.542 6.297 6.728 1.00 80.38 217 PRO A C 1
ATOM 1616 O O . PRO A 1 217 ? 17.600 6.317 6.097 1.00 80.38 217 PRO A O 1
ATOM 1619 N N . LEU A 1 218 ? 15.488 5.590 6.321 1.00 79.69 218 LEU A N 1
ATOM 1620 C CA . LEU A 1 218 ? 15.464 4.882 5.042 1.00 79.69 218 LEU A CA 1
ATOM 1621 C C . LEU A 1 218 ? 15.119 5.832 3.891 1.00 79.69 218 LEU A C 1
ATOM 1623 O O . LEU A 1 218 ? 14.482 6.866 4.062 1.00 79.69 218 LEU A O 1
ATOM 1627 N N . TRP A 1 219 ? 15.494 5.474 2.670 1.00 77.06 219 TRP A N 1
ATOM 1628 C CA . TRP A 1 219 ? 15.144 6.299 1.520 1.00 77.06 219 TRP A CA 1
ATOM 1629 C C . TRP A 1 219 ? 13.629 6.281 1.235 1.00 77.06 219 TRP A C 1
ATOM 1631 O O . TRP A 1 219 ? 13.022 5.230 1.021 1.00 77.06 219 TRP A O 1
ATOM 1641 N N . VAL A 1 220 ? 13.014 7.463 1.137 1.00 81.38 220 VAL A N 1
ATOM 1642 C CA . VAL A 1 220 ? 11.608 7.611 0.730 1.00 81.38 220 VAL A CA 1
ATOM 1643 C C . VAL A 1 220 ? 11.507 7.722 -0.789 1.00 81.38 220 VAL A C 1
ATOM 1645 O O . VAL A 1 220 ? 11.829 8.750 -1.386 1.00 81.38 220 VAL A O 1
ATOM 1648 N N . CYS A 1 221 ? 11.000 6.674 -1.442 1.00 83.06 221 CYS A N 1
ATOM 1649 C CA . CYS A 1 221 ? 10.779 6.720 -2.885 1.00 83.06 221 CYS A CA 1
ATOM 1650 C C . CYS A 1 221 ? 9.583 7.611 -3.257 1.00 83.06 221 CYS A C 1
ATOM 1652 O O . CYS A 1 221 ? 8.479 7.438 -2.743 1.00 83.06 221 CYS A O 1
ATOM 1654 N N . GLY A 1 222 ? 9.757 8.523 -4.215 1.00 77.81 222 GLY A N 1
ATOM 1655 C CA . GLY A 1 222 ? 8.676 9.419 -4.654 1.00 77.81 222 GLY A CA 1
ATOM 1656 C C . GLY A 1 222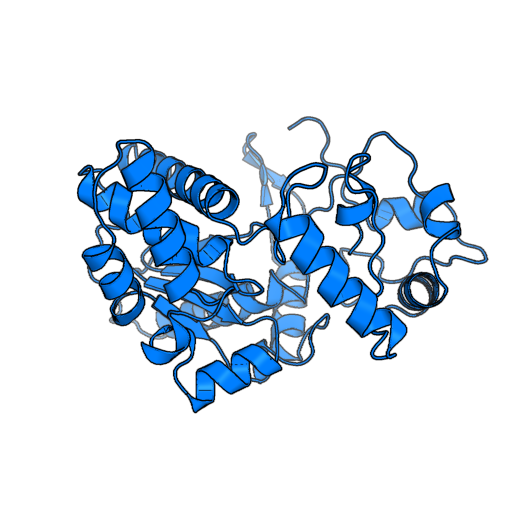 ? 7.525 8.749 -5.376 1.00 77.81 222 GLY A C 1
ATOM 1657 O O . GLY A 1 222 ? 6.434 9.298 -5.443 1.00 77.81 222 GLY A O 1
ATOM 1658 N N . HIS A 1 223 ? 7.749 7.548 -5.901 1.00 82.88 223 HIS A N 1
ATOM 1659 C CA . HIS A 1 223 ? 6.716 6.830 -6.624 1.00 82.88 223 HIS A CA 1
ATOM 1660 C C . HIS A 1 223 ? 5.654 6.222 -5.704 1.00 82.88 223 HIS A C 1
ATOM 1662 O O . HIS A 1 223 ? 4.473 6.287 -6.026 1.00 82.88 223 HIS A O 1
ATOM 1668 N N . PHE A 1 224 ? 6.077 5.583 -4.610 1.00 87.62 224 PHE A N 1
ATOM 1669 C CA . PHE A 1 224 ? 5.205 4.786 -3.745 1.00 87.62 224 PHE A CA 1
ATOM 1670 C C . PHE A 1 224 ? 5.147 5.411 -2.351 1.00 87.62 224 PHE A C 1
ATOM 1672 O O . PHE A 1 224 ? 4.147 6.028 -1.997 1.00 87.62 224 PHE A O 1
ATOM 1679 N N . VAL A 1 225 ? 6.246 5.317 -1.599 1.00 89.56 225 VAL A N 1
ATOM 1680 C CA . VAL A 1 225 ? 6.306 5.717 -0.185 1.00 89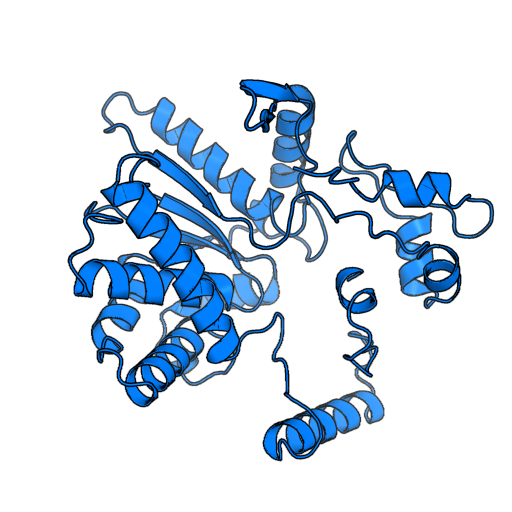.56 225 VAL A CA 1
ATOM 1681 C C . VAL A 1 225 ? 5.951 7.190 -0.016 1.00 89.56 225 VAL A C 1
ATOM 1683 O O . VAL A 1 225 ? 5.081 7.512 0.780 1.00 89.56 225 VAL A O 1
ATOM 1686 N N . GLY A 1 226 ? 6.542 8.084 -0.812 1.00 91.00 226 GLY A N 1
ATOM 1687 C CA . GLY A 1 226 ? 6.287 9.521 -0.723 1.00 91.00 226 GLY A CA 1
ATOM 1688 C C . GLY A 1 226 ? 4.819 9.891 -0.951 1.00 91.00 226 GLY A C 1
ATOM 1689 O O . GLY A 1 226 ? 4.319 10.787 -0.278 1.00 91.00 226 GLY A O 1
ATOM 1690 N N . LYS A 1 227 ? 4.114 9.178 -1.843 1.00 93.75 227 LYS A N 1
ATOM 1691 C CA . LYS A 1 227 ? 2.700 9.445 -2.161 1.00 93.75 227 LYS A CA 1
ATOM 1692 C C . LYS A 1 227 ? 1.741 9.020 -1.054 1.00 93.75 227 LYS A C 1
ATOM 1694 O O . LYS A 1 227 ? 0.674 9.601 -0.952 1.00 93.75 227 LYS A O 1
ATOM 1699 N N . ALA A 1 228 ? 2.113 8.038 -0.238 1.00 95.62 228 ALA A N 1
ATOM 1700 C CA . ALA A 1 228 ? 1.328 7.634 0.928 1.00 95.62 228 ALA A CA 1
ATOM 1701 C C . ALA A 1 228 ? 1.756 8.377 2.204 1.00 95.62 228 ALA A C 1
ATOM 1703 O O . ALA A 1 228 ? 0.915 8.764 3.010 1.00 95.62 228 ALA A O 1
ATOM 1704 N N . LEU A 1 229 ? 3.058 8.635 2.360 1.00 94.50 229 LEU A N 1
ATOM 1705 C CA . LEU A 1 229 ? 3.612 9.341 3.511 1.00 94.50 229 LEU A CA 1
ATOM 1706 C C . LEU A 1 229 ? 3.173 10.809 3.549 1.00 94.50 229 LEU A C 1
ATOM 1708 O O . LEU A 1 229 ? 2.913 11.327 4.628 1.00 94.50 229 LEU A O 1
ATOM 1712 N N . ALA A 1 230 ? 3.085 11.493 2.402 1.00 95.62 230 ALA A N 1
ATOM 1713 C CA . ALA A 1 230 ? 2.723 12.909 2.392 1.00 95.62 230 ALA A CA 1
ATOM 1714 C C . ALA A 1 230 ? 1.293 13.182 2.908 1.00 95.62 230 ALA A C 1
ATOM 1716 O O . ALA A 1 230 ? 1.179 13.980 3.840 1.00 95.62 230 ALA A O 1
ATOM 1717 N N . PRO A 1 231 ? 0.237 12.499 2.418 1.00 96.69 231 PRO A N 1
ATOM 1718 C CA . PRO A 1 231 ? -1.102 12.598 3.002 1.00 96.69 231 PRO A CA 1
ATOM 1719 C C . PRO A 1 231 ? -1.150 12.197 4.477 1.00 96.69 231 PRO A C 1
ATOM 1721 O O . PRO A 1 231 ? -1.777 12.887 5.269 1.00 96.69 231 PRO A O 1
ATOM 1724 N N . LEU A 1 232 ? -0.438 11.135 4.876 1.00 96.25 232 LEU A N 1
ATOM 1725 C CA . LEU A 1 232 ? -0.380 10.718 6.281 1.00 96.25 232 LEU A CA 1
ATOM 1726 C C . LEU A 1 232 ? 0.164 11.839 7.177 1.00 96.25 232 LEU A C 1
ATOM 1728 O O . LEU A 1 232 ? -0.423 12.151 8.210 1.00 96.25 232 LEU A O 1
ATOM 1732 N N . LEU A 1 233 ? 1.286 12.461 6.798 1.00 94.88 233 LEU A N 1
ATOM 1733 C CA . LEU A 1 233 ? 1.875 13.550 7.583 1.00 94.88 233 LEU A CA 1
ATOM 1734 C C . LEU A 1 233 ? 1.010 14.815 7.577 1.00 94.88 233 LEU A C 1
ATOM 1736 O O . LEU A 1 233 ? 1.098 15.607 8.514 1.00 94.88 233 LEU A O 1
ATOM 1740 N N . GLN A 1 234 ? 0.221 15.034 6.525 1.00 95.06 234 GLN A N 1
ATOM 1741 C CA . GLN A 1 234 ? -0.754 16.117 6.484 1.00 95.06 234 GLN A CA 1
ATOM 1742 C C . GLN A 1 234 ? -1.878 15.864 7.495 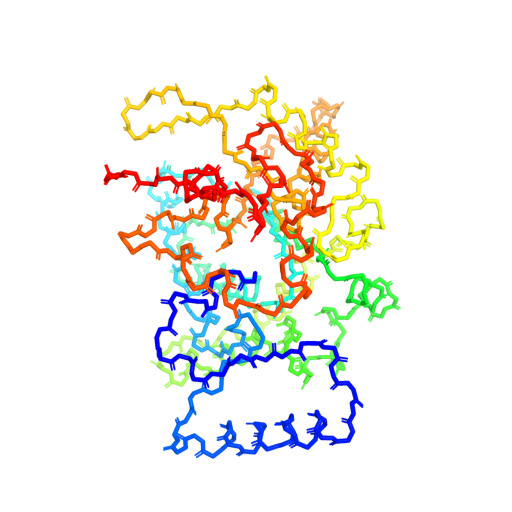1.00 95.06 234 GLN A C 1
ATOM 1744 O O . GLN A 1 234 ? -2.092 16.709 8.360 1.00 95.06 234 GLN A O 1
ATOM 1749 N N . ASP A 1 235 ? -2.500 14.686 7.460 1.00 94.56 235 ASP A N 1
ATOM 1750 C CA . ASP A 1 235 ? -3.538 14.289 8.416 1.00 94.56 235 ASP A CA 1
ATOM 1751 C C . ASP A 1 235 ? -3.047 14.374 9.870 1.00 94.56 235 ASP A C 1
ATOM 1753 O O . ASP A 1 235 ? -3.757 14.882 10.733 1.00 94.56 235 ASP A O 1
ATOM 1757 N N . LEU A 1 236 ? -1.814 13.929 10.147 1.00 93.06 236 LEU A N 1
ATOM 1758 C CA . LEU A 1 236 ? -1.212 14.040 11.481 1.00 93.06 236 LEU A CA 1
ATOM 1759 C C . LEU A 1 236 ? -1.090 15.496 11.948 1.00 93.06 236 LEU A C 1
ATOM 1761 O O . LEU A 1 236 ? -1.292 15.788 13.125 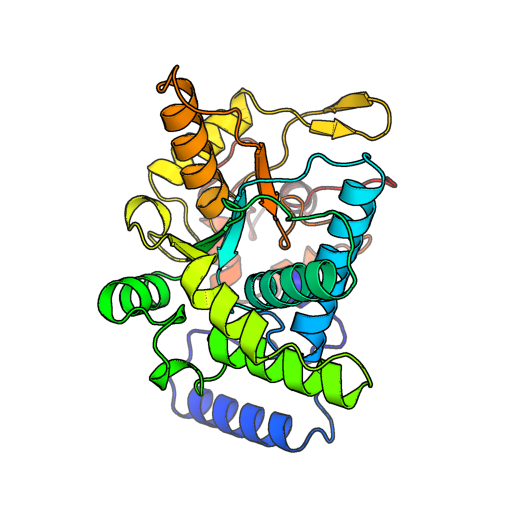1.00 93.06 236 LEU A O 1
ATOM 1765 N N . LYS A 1 237 ? -0.737 16.420 11.046 1.00 92.94 237 LYS A N 1
ATOM 1766 C CA . LYS A 1 237 ? -0.641 17.851 11.374 1.00 92.94 237 LYS A CA 1
ATOM 1767 C C . LYS A 1 237 ? -2.012 18.464 11.618 1.00 92.94 237 LYS A C 1
ATOM 1769 O O . LYS A 1 237 ? -2.151 19.259 12.542 1.00 92.94 237 LYS A O 1
ATOM 1774 N N . GLU A 1 238 ? -2.994 18.107 10.797 1.00 92.75 238 GLU A N 1
ATOM 1775 C CA . GLU A 1 238 ? -4.378 18.565 10.940 1.00 92.75 238 GLU A CA 1
ATOM 1776 C C . GLU A 1 238 ? -4.968 18.084 12.270 1.00 92.75 238 GLU A C 1
ATOM 1778 O O . GLU A 1 238 ? -5.517 18.883 13.023 1.00 92.75 238 GLU A O 1
ATOM 1783 N N . GLN A 1 239 ? -4.743 16.817 12.623 1.00 91.25 239 GLN A N 1
ATOM 1784 C CA . GLN A 1 239 ? -5.159 16.264 13.907 1.00 91.25 239 GLN A CA 1
ATOM 1785 C C . GLN A 1 239 ? -4.447 16.940 15.089 1.00 91.25 239 GLN A C 1
ATOM 1787 O O . GLN A 1 239 ? -5.086 17.282 16.077 1.00 91.25 239 GLN A O 1
ATOM 1792 N N . ALA A 1 240 ? -3.134 17.181 14.999 1.00 90.38 240 ALA A N 1
ATOM 1793 C CA . ALA A 1 240 ? -2.390 17.861 16.062 1.00 90.38 240 ALA A CA 1
ATOM 1794 C C . ALA A 1 240 ? -2.859 19.310 16.298 1.00 90.38 240 ALA A C 1
ATOM 1796 O O . ALA A 1 240 ? -2.659 19.849 17.388 1.00 90.38 240 ALA A O 1
ATOM 1797 N N . ALA A 1 241 ? -3.463 19.945 15.289 1.00 91.56 241 ALA A N 1
ATOM 1798 C CA . ALA A 1 241 ? -4.065 21.268 15.412 1.00 91.56 241 ALA A CA 1
ATOM 1799 C C . ALA A 1 241 ? -5.466 21.236 16.054 1.00 91.56 241 ALA A C 1
ATOM 1801 O O . ALA A 1 241 ? -5.903 22.251 16.597 1.00 91.56 241 ALA A O 1
ATOM 1802 N N . ASP A 1 242 ? -6.153 20.091 16.027 1.00 91.38 242 ASP A N 1
ATOM 1803 C CA . ASP A 1 242 ? -7.461 19.894 16.649 1.00 91.38 242 ASP A CA 1
ATOM 1804 C C . ASP A 1 242 ? -7.320 19.322 18.068 1.00 91.38 242 ASP A C 1
ATOM 1806 O O . ASP A 1 242 ? -7.266 18.109 18.290 1.00 91.38 242 ASP A O 1
ATOM 1810 N N . SER A 1 243 ? -7.306 20.224 19.054 1.00 81.44 243 SER A N 1
ATOM 1811 C CA . SER A 1 243 ? -7.209 19.893 20.481 1.00 81.44 243 SER A CA 1
ATOM 1812 C C . SER A 1 243 ? -8.403 19.109 21.037 1.00 81.44 243 SER A C 1
ATOM 1814 O O . SER A 1 243 ? -8.327 18.632 22.170 1.00 81.44 243 SER A O 1
ATOM 1816 N N . SER A 1 244 ? -9.492 18.979 20.273 1.00 83.00 244 SER A N 1
ATOM 1817 C CA . SER A 1 244 ? -10.682 18.213 20.652 1.00 83.00 244 SER A CA 1
ATOM 1818 C C . SER A 1 244 ? -10.693 16.785 20.103 1.00 83.00 244 SER A C 1
ATOM 1820 O O . SER A 1 244 ? -11.524 15.976 20.521 1.00 83.00 244 SER A O 1
ATOM 1822 N N . SER A 1 245 ? -9.769 16.456 19.195 1.00 78.62 245 SER A N 1
ATOM 1823 C CA . SER A 1 245 ? -9.735 15.148 18.550 1.00 78.62 245 SER A CA 1
ATOM 1824 C C . SER A 1 245 ? -9.199 14.061 19.486 1.00 78.62 245 SER A C 1
ATOM 1826 O O . SER A 1 245 ? -8.217 14.235 20.214 1.00 78.62 245 SER A O 1
ATOM 1828 N N . ASN A 1 246 ? -9.842 12.892 19.452 1.00 82.00 246 ASN A N 1
ATOM 1829 C CA . ASN A 1 246 ? -9.290 11.699 20.085 1.00 82.00 246 ASN A CA 1
ATOM 1830 C C . ASN A 1 246 ? -7.936 11.355 19.449 1.00 82.00 246 ASN A C 1
ATOM 1832 O O . ASN A 1 246 ? -7.682 11.631 18.275 1.00 82.00 246 ASN A O 1
ATOM 1836 N N . LYS A 1 247 ? -7.049 10.717 20.216 1.00 82.88 247 LYS A N 1
ATOM 1837 C CA . LYS A 1 247 ? -5.745 10.283 19.708 1.00 82.88 247 LYS A CA 1
ATOM 1838 C C . LYS A 1 247 ? -5.921 9.129 18.706 1.00 82.88 247 LYS A C 1
ATOM 1840 O O . LYS A 1 247 ? -6.030 7.974 19.096 1.00 82.88 247 LYS A O 1
ATOM 1845 N N . ILE A 1 248 ? -5.937 9.464 17.422 1.00 88.62 248 ILE A N 1
ATOM 1846 C CA . ILE A 1 248 ? -5.911 8.561 16.266 1.00 88.62 248 ILE A CA 1
ATOM 1847 C C . ILE A 1 248 ? -4.500 7.974 16.098 1.00 88.62 248 ILE A C 1
ATOM 1849 O O . ILE A 1 248 ? -3.501 8.688 16.204 1.00 88.62 248 ILE A O 1
ATOM 1853 N N . SER A 1 249 ? -4.421 6.668 15.833 1.00 92.31 249 SER A N 1
ATOM 1854 C CA . SER A 1 249 ? -3.180 5.984 15.451 1.00 92.31 249 SER A CA 1
ATOM 1855 C C . SER A 1 249 ? -3.130 5.798 13.932 1.00 92.31 249 SER A C 1
ATOM 1857 O O . SER A 1 249 ? -4.116 5.377 13.322 1.00 92.31 249 SER A O 1
ATOM 1859 N N . TYR A 1 250 ? -1.987 6.102 13.319 1.00 95.25 250 TYR A N 1
ATOM 1860 C CA . TYR A 1 250 ? -1.778 6.010 11.873 1.00 95.25 250 TYR A CA 1
ATOM 1861 C C . TYR A 1 250 ? -0.693 4.988 11.573 1.00 95.25 250 TYR A C 1
ATOM 1863 O O . TYR A 1 250 ? 0.337 4.949 12.242 1.00 95.25 250 TYR A O 1
ATOM 1871 N N . MET A 1 251 ? -0.891 4.220 10.511 1.00 96.06 251 MET A N 1
ATOM 1872 C CA . MET A 1 251 ? 0.081 3.260 10.012 1.00 96.06 251 MET A CA 1
ATOM 1873 C C . MET A 1 251 ? 0.387 3.530 8.542 1.00 96.06 251 MET A C 1
ATOM 1875 O O . MET A 1 251 ? -0.510 3.791 7.745 1.00 96.06 251 MET A O 1
ATOM 1879 N N . LEU A 1 252 ? 1.663 3.432 8.175 1.00 94.94 252 LEU A N 1
ATOM 1880 C CA . LEU A 1 252 ? 2.125 3.493 6.792 1.00 94.94 252 LEU A CA 1
ATOM 1881 C C . LEU A 1 252 ? 2.474 2.077 6.314 1.00 94.94 252 LEU A C 1
ATOM 1883 O O . LEU A 1 252 ? 3.477 1.513 6.740 1.00 94.94 252 LEU A O 1
ATOM 1887 N N . TRP A 1 253 ? 1.679 1.509 5.410 1.00 95.00 253 TRP A N 1
ATOM 1888 C CA . TRP A 1 253 ? 1.839 0.134 4.931 1.00 95.00 253 TRP A CA 1
ATOM 1889 C C . TRP A 1 253 ? 2.581 0.056 3.595 1.00 95.00 253 TRP A C 1
ATOM 1891 O O . TRP A 1 253 ? 2.016 0.339 2.536 1.00 95.00 253 TRP A O 1
ATOM 1901 N N . MET A 1 254 ? 3.848 -0.370 3.610 1.00 89.31 254 MET A N 1
ATOM 1902 C CA . MET A 1 254 ? 4.712 -0.392 2.422 1.00 89.31 254 MET A CA 1
ATOM 1903 C C . MET A 1 254 ? 5.053 -1.814 1.960 1.00 89.31 254 MET A C 1
ATOM 1905 O O . MET A 1 254 ? 5.829 -2.512 2.598 1.00 89.31 254 MET A O 1
ATOM 1909 N N . THR A 1 255 ? 4.566 -2.212 0.781 1.00 75.44 255 THR A N 1
ATOM 1910 C CA . THR A 1 255 ? 4.918 -3.504 0.144 1.00 75.44 255 THR A CA 1
ATOM 1911 C C . THR A 1 255 ? 6.077 -3.409 -0.839 1.00 75.44 255 THR A C 1
ATOM 1913 O O . THR A 1 255 ? 6.659 -4.415 -1.242 1.00 75.44 255 THR A O 1
ATOM 1916 N N . LYS A 1 256 ? 6.431 -2.186 -1.241 1.00 69.31 256 LYS A N 1
ATOM 1917 C CA . LYS A 1 256 ? 7.678 -1.899 -1.943 1.00 69.31 256 LYS A CA 1
ATOM 1918 C C . LYS A 1 256 ? 8.605 -1.280 -0.929 1.00 69.31 256 LYS A C 1
ATOM 1920 O O . LYS A 1 256 ? 8.340 -0.185 -0.438 1.00 69.31 256 LYS A O 1
ATOM 1925 N N . SER A 1 257 ? 9.646 -2.026 -0.599 1.00 51.59 257 SER A N 1
ATOM 1926 C CA . SER A 1 257 ? 10.623 -1.630 0.393 1.00 51.59 257 SER A CA 1
ATOM 1927 C C . SER A 1 257 ? 11.172 -0.233 0.082 1.00 51.59 257 SER A C 1
ATOM 1929 O O . SER A 1 257 ? 11.471 0.107 -1.066 1.00 51.59 257 SER A O 1
ATOM 1931 N N . ALA A 1 258 ? 11.380 0.559 1.133 1.00 50.41 258 ALA A N 1
ATOM 1932 C CA . ALA A 1 258 ? 12.241 1.748 1.105 1.00 50.41 258 ALA A CA 1
ATOM 1933 C C . ALA A 1 258 ? 13.716 1.401 0.768 1.00 50.41 258 ALA A C 1
ATOM 1935 O O . ALA A 1 258 ? 14.570 2.267 0.615 1.00 50.41 258 ALA A O 1
ATOM 1936 N N . VAL A 1 259 ? 14.001 0.102 0.658 1.00 47.31 259 VAL A N 1
ATOM 1937 C CA . VAL A 1 259 ? 15.300 -0.555 0.715 1.00 47.31 259 VAL A CA 1
ATOM 1938 C C . VAL A 1 259 ? 15.320 -1.571 -0.418 1.00 47.31 259 VAL A C 1
ATOM 1940 O O . VAL A 1 259 ? 14.730 -2.637 -0.283 1.00 47.31 259 VAL A O 1
ATOM 1943 N N . GLN A 1 260 ? 15.937 -1.284 -1.565 1.00 51.47 260 GLN A N 1
ATOM 1944 C CA . GLN A 1 260 ? 16.174 -2.362 -2.534 1.00 51.47 260 GLN A CA 1
ATOM 1945 C C . GLN A 1 260 ? 17.261 -3.263 -1.944 1.00 51.47 260 GLN A C 1
ATOM 1947 O O . GLN A 1 260 ? 18.389 -2.778 -1.831 1.00 51.47 260 GLN A O 1
ATOM 1952 N N . PRO A 1 261 ? 16.952 -4.508 -1.526 1.00 50.66 261 PRO A N 1
ATOM 1953 C CA . PRO A 1 261 ? 17.946 -5.354 -0.893 1.00 50.66 261 PRO A CA 1
ATOM 1954 C C . PRO A 1 261 ? 19.058 -5.629 -1.899 1.00 50.66 261 PRO A C 1
ATOM 1956 O O . PRO A 1 261 ? 18.813 -6.091 -3.013 1.00 50.66 261 PRO A O 1
ATOM 1959 N N . LYS A 1 262 ? 20.291 -5.320 -1.510 1.00 59.31 262 LYS A N 1
ATOM 1960 C CA . LYS A 1 262 ? 21.471 -5.691 -2.283 1.00 59.31 262 LYS A CA 1
ATOM 1961 C C . LYS A 1 262 ? 21.623 -7.213 -2.232 1.00 59.31 262 LYS A C 1
ATOM 1963 O O . LYS A 1 262 ? 21.944 -7.763 -1.182 1.00 59.31 262 LYS A O 1
ATOM 1968 N N . GLY A 1 263 ? 21.392 -7.875 -3.363 1.00 62.28 263 GLY A N 1
ATOM 1969 C CA . GLY A 1 263 ? 21.679 -9.298 -3.519 1.00 62.28 263 GLY A CA 1
ATOM 1970 C C . GLY A 1 263 ? 23.181 -9.601 -3.456 1.00 62.28 263 GLY A C 1
ATOM 1971 O O . GLY A 1 263 ? 24.026 -8.706 -3.534 1.00 62.28 263 GLY A O 1
ATOM 1972 N N . ASN A 1 264 ? 23.518 -10.887 -3.341 1.00 68.88 264 ASN A N 1
ATOM 1973 C CA . ASN A 1 264 ? 24.911 -11.351 -3.381 1.00 68.88 264 ASN A CA 1
ATOM 1974 C C . ASN A 1 264 ? 25.513 -11.286 -4.793 1.00 68.88 264 ASN A C 1
ATOM 1976 O O . ASN A 1 264 ? 26.734 -11.246 -4.945 1.00 68.88 264 ASN A O 1
ATOM 1980 N N . GLU A 1 265 ? 24.664 -11.270 -5.822 1.00 72.69 265 GLU A N 1
ATOM 1981 C CA . GLU A 1 265 ? 25.094 -11.143 -7.209 1.00 72.69 265 GLU A CA 1
ATOM 1982 C C . GLU A 1 265 ? 25.430 -9.693 -7.561 1.00 72.69 265 GLU A C 1
ATOM 1984 O O . GLU A 1 265 ? 24.762 -8.739 -7.158 1.00 72.69 265 GLU A O 1
ATOM 1989 N N . ASP A 1 266 ? 26.484 -9.529 -8.353 1.00 76.38 266 ASP A N 1
ATOM 1990 C CA . ASP A 1 266 ? 26.786 -8.254 -8.973 1.00 76.38 266 ASP A CA 1
ATOM 1991 C C . ASP A 1 266 ? 25.912 -8.027 -10.212 1.00 76.38 266 ASP A C 1
ATOM 1993 O O . ASP A 1 266 ? 26.194 -8.534 -11.299 1.00 76.38 266 ASP A O 1
ATOM 1997 N N . GLU A 1 267 ? 24.856 -7.231 -10.063 1.00 79.69 267 GLU A N 1
ATOM 1998 C CA . GLU A 1 267 ? 23.966 -6.893 -11.175 1.00 79.69 267 GLU A CA 1
ATOM 1999 C C . GLU A 1 267 ? 24.565 -5.855 -12.140 1.00 79.69 267 GLU A C 1
ATOM 2001 O O . GLU A 1 267 ? 23.987 -5.630 -13.202 1.00 79.69 267 GLU A O 1
ATOM 2006 N N . TRP A 1 268 ? 25.730 -5.257 -11.841 1.00 84.62 268 TRP A N 1
ATOM 2007 C CA . TRP A 1 268 ? 26.317 -4.176 -12.647 1.00 84.62 268 TRP A CA 1
ATOM 2008 C C . TRP A 1 268 ? 26.497 -4.562 -14.118 1.00 84.62 268 TRP A C 1
ATOM 2010 O O . TRP A 1 268 ? 26.074 -3.847 -15.026 1.00 84.62 268 TRP A O 1
ATOM 2020 N N . THR A 1 269 ? 27.049 -5.749 -14.373 1.00 85.31 269 THR A N 1
ATOM 2021 C CA . THR A 1 269 ? 27.273 -6.234 -15.744 1.00 85.31 269 THR A CA 1
ATOM 2022 C C . THR A 1 269 ? 25.960 -6.496 -16.493 1.00 85.31 269 THR A C 1
ATOM 2024 O O . THR A 1 269 ? 25.911 -6.341 -17.713 1.00 85.31 269 THR A O 1
ATOM 2027 N N . ARG A 1 270 ? 24.890 -6.900 -15.791 1.00 84.31 270 ARG A N 1
ATOM 2028 C CA . ARG A 1 270 ? 23.546 -7.029 -16.384 1.00 84.31 270 ARG A CA 1
ATOM 2029 C C . ARG A 1 270 ? 22.962 -5.655 -16.679 1.00 84.31 270 ARG A C 1
ATOM 2031 O O . ARG A 1 270 ? 22.509 -5.424 -17.793 1.00 84.31 270 ARG A O 1
ATOM 2038 N N . PHE A 1 271 ? 23.056 -4.739 -15.724 1.00 81.75 271 PHE A N 1
ATOM 2039 C CA . PHE A 1 271 ? 22.572 -3.375 -15.848 1.00 81.75 271 PHE A CA 1
ATOM 2040 C C . PHE A 1 271 ? 23.206 -2.629 -17.039 1.00 81.75 271 PHE A C 1
ATOM 2042 O O . PHE A 1 271 ? 22.498 -2.011 -17.829 1.00 81.75 271 PHE A O 1
ATOM 2049 N N . LEU A 1 272 ? 24.514 -2.776 -17.279 1.00 86.56 272 LEU A N 1
ATOM 2050 C CA . LEU A 1 272 ? 25.181 -2.201 -18.460 1.00 86.56 272 LEU A CA 1
ATOM 2051 C C . LEU A 1 272 ? 24.712 -2.793 -19.805 1.00 86.56 272 LEU A C 1
ATOM 2053 O O . LEU A 1 272 ? 24.979 -2.217 -20.863 1.00 86.56 272 LEU A O 1
ATOM 2057 N N . LYS A 1 273 ? 24.003 -3.925 -19.798 1.00 88.81 273 LYS A N 1
ATOM 2058 C CA . LYS A 1 273 ? 23.406 -4.548 -20.992 1.00 88.81 273 LYS A CA 1
ATOM 2059 C C . LYS A 1 273 ? 21.934 -4.179 -21.187 1.00 88.81 273 LYS A C 1
ATOM 2061 O O . LYS A 1 273 ? 21.350 -4.590 -22.184 1.00 88.81 273 LYS A O 1
ATOM 2066 N N . GLU A 1 274 ? 21.353 -3.398 -20.278 1.00 85.56 274 GLU A N 1
ATOM 2067 C CA . GLU A 1 274 ? 19.980 -2.911 -20.404 1.00 85.56 274 GLU A CA 1
ATOM 2068 C C . GLU A 1 274 ? 19.808 -1.965 -21.599 1.00 85.56 274 GLU A C 1
ATOM 2070 O O . GLU A 1 274 ? 20.775 -1.495 -22.213 1.00 85.56 274 GLU A O 1
ATOM 2075 N N . ASN A 1 275 ? 18.549 -1.687 -21.935 1.00 86.44 275 ASN A N 1
ATOM 2076 C CA . ASN A 1 275 ? 18.208 -0.776 -23.022 1.00 86.44 275 ASN A CA 1
ATOM 2077 C C . ASN A 1 275 ? 18.586 0.685 -22.710 1.00 86.44 275 ASN A C 1
ATOM 2079 O O . ASN A 1 275 ? 18.746 1.085 -21.553 1.00 86.44 275 ASN A O 1
ATOM 2083 N N . ASP A 1 276 ? 18.678 1.493 -23.765 1.00 86.25 276 ASP A N 1
ATOM 2084 C CA . ASP A 1 276 ? 19.121 2.885 -23.670 1.00 86.25 276 ASP A CA 1
ATOM 2085 C C . ASP A 1 276 ? 18.192 3.751 -22.819 1.00 86.25 276 ASP A C 1
ATOM 2087 O O . ASP A 1 276 ? 18.667 4.663 -22.157 1.00 86.25 276 ASP A O 1
ATOM 2091 N N . THR A 1 277 ? 16.894 3.441 -22.741 1.00 75.19 277 THR A N 1
ATOM 2092 C CA . THR A 1 277 ? 15.957 4.169 -21.872 1.00 75.19 277 THR A CA 1
ATOM 2093 C C . THR A 1 277 ? 16.302 3.990 -20.393 1.00 75.19 277 THR A C 1
ATOM 2095 O O . THR A 1 277 ? 16.292 4.955 -19.631 1.00 75.19 277 THR A O 1
ATOM 2098 N N . ILE A 1 278 ? 16.641 2.767 -19.973 1.00 73.69 278 ILE A N 1
ATOM 2099 C CA . ILE A 1 278 ? 17.057 2.474 -18.593 1.00 73.69 278 ILE A CA 1
ATOM 2100 C C . ILE A 1 278 ? 18.414 3.116 -18.295 1.00 73.69 278 ILE A C 1
ATOM 2102 O O . ILE A 1 278 ? 18.594 3.708 -17.229 1.00 73.69 278 ILE A O 1
ATOM 2106 N N . LYS A 1 279 ? 19.357 3.039 -19.240 1.00 82.44 279 LYS A N 1
ATOM 2107 C CA . LYS A 1 279 ? 20.674 3.673 -19.101 1.00 82.44 279 LYS A CA 1
ATOM 2108 C C . LYS A 1 279 ? 20.559 5.188 -19.017 1.00 82.44 279 LYS A C 1
ATOM 2110 O O . LYS A 1 279 ? 21.142 5.789 -18.124 1.00 82.44 279 LYS A O 1
ATOM 2115 N N . GLN A 1 280 ? 19.762 5.801 -19.887 1.00 82.25 280 GLN A N 1
ATOM 2116 C CA . GLN A 1 280 ? 19.473 7.230 -19.856 1.00 82.25 280 GLN A CA 1
ATOM 2117 C C . GLN A 1 280 ? 18.859 7.628 -18.513 1.00 82.25 280 GLN A C 1
ATOM 2119 O O . GLN A 1 280 ? 19.333 8.570 -17.888 1.00 82.25 280 GLN A O 1
ATOM 2124 N N . TRP A 1 281 ? 17.870 6.874 -18.020 1.00 79.69 281 TRP A N 1
ATOM 2125 C CA . TRP A 1 281 ? 17.289 7.118 -16.699 1.00 79.69 281 TRP A CA 1
ATOM 2126 C C . TRP A 1 281 ? 18.341 7.096 -15.583 1.00 79.69 281 TRP A C 1
ATOM 2128 O O . TRP A 1 281 ? 18.295 7.939 -14.694 1.00 79.69 281 TRP A O 1
ATOM 2138 N N . ALA A 1 282 ? 19.298 6.170 -15.622 1.00 81.19 282 ALA A N 1
ATOM 2139 C CA . ALA A 1 282 ? 20.353 6.112 -14.615 1.00 81.19 282 ALA A CA 1
ATOM 2140 C C . ALA A 1 282 ? 21.401 7.224 -14.761 1.00 81.19 282 ALA A C 1
ATOM 2142 O O . ALA A 1 282 ? 21.871 7.748 -13.753 1.00 81.19 282 ALA A O 1
ATOM 2143 N N . ASN A 1 283 ? 21.744 7.606 -15.992 1.00 82.19 283 ASN A N 1
ATOM 2144 C CA . ASN A 1 283 ? 22.707 8.670 -16.278 1.00 82.19 283 ASN A CA 1
ATOM 2145 C C . ASN A 1 283 ? 22.154 10.062 -15.937 1.00 82.19 283 ASN A C 1
ATOM 2147 O O . ASN A 1 283 ? 22.871 10.913 -15.411 1.00 82.19 283 ASN A O 1
ATOM 2151 N N . GLU A 1 284 ? 20.879 10.293 -16.248 1.00 82.69 284 GLU A N 1
ATOM 2152 C CA . GLU A 1 284 ? 20.232 11.612 -16.225 1.00 82.69 284 GLU A CA 1
ATOM 2153 C C . GLU A 1 284 ? 19.209 11.760 -15.086 1.00 82.69 284 GLU A C 1
ATOM 2155 O O . GLU A 1 284 ? 18.633 12.834 -14.888 1.00 82.69 284 GLU A O 1
ATOM 2160 N N . GLY A 1 285 ? 18.977 10.689 -14.323 1.00 73.38 285 GLY A N 1
ATOM 2161 C CA . GLY A 1 285 ? 18.075 10.665 -13.181 1.00 73.38 285 GLY A CA 1
ATOM 2162 C C . GLY A 1 285 ? 18.437 11.728 -12.146 1.00 73.38 285 GLY A C 1
ATOM 2163 O O . GLY A 1 285 ? 19.589 11.884 -11.736 1.00 73.38 285 GLY A O 1
ATOM 2164 N N . LYS A 1 286 ? 17.439 12.497 -11.702 1.00 68.75 286 LYS A N 1
ATOM 2165 C CA . LYS A 1 286 ? 17.635 13.482 -10.633 1.00 68.75 286 LYS A CA 1
ATOM 2166 C C . LYS A 1 286 ? 17.613 12.785 -9.274 1.00 68.75 286 LYS A C 1
ATOM 2168 O O . LYS A 1 286 ? 16.676 12.053 -8.960 1.00 68.75 286 LYS A O 1
ATOM 2173 N N . ALA A 1 287 ? 18.631 13.051 -8.456 1.00 67.56 287 ALA A N 1
ATOM 2174 C CA . ALA A 1 287 ? 18.658 12.660 -7.049 1.00 67.56 287 ALA A CA 1
ATOM 2175 C C . ALA A 1 287 ? 17.692 13.551 -6.269 1.00 67.56 287 ALA A C 1
ATOM 2177 O O . ALA A 1 287 ? 17.999 14.703 -5.980 1.00 67.56 287 ALA A O 1
ATOM 2178 N N . GLU A 1 288 ? 16.503 13.039 -5.974 1.00 68.06 288 GLU A N 1
ATOM 2179 C CA . GLU A 1 288 ? 15.494 13.787 -5.214 1.00 68.06 288 GLU A CA 1
ATOM 2180 C C . GLU A 1 288 ? 15.607 13.563 -3.694 1.00 68.06 288 GLU A C 1
ATOM 2182 O O . GLU A 1 288 ? 14.907 14.220 -2.927 1.00 68.06 288 GLU A O 1
ATOM 2187 N N . SER A 1 289 ? 16.510 12.672 -3.265 1.00 65.69 289 SER A N 1
ATOM 2188 C CA . SER A 1 289 ? 16.839 12.374 -1.866 1.00 65.69 289 SER A CA 1
ATOM 2189 C C . SER A 1 289 ? 18.353 12.395 -1.665 1.00 65.69 289 SER A C 1
ATOM 2191 O O . SER A 1 289 ? 19.107 12.008 -2.559 1.00 65.69 289 SER A O 1
ATOM 2193 N N . LEU A 1 290 ? 18.791 12.834 -0.484 1.00 63.88 290 LEU A N 1
ATOM 2194 C CA . LEU A 1 290 ? 20.204 12.812 -0.092 1.00 63.88 290 LEU A CA 1
ATOM 2195 C C . LEU A 1 290 ? 20.683 11.394 0.252 1.00 63.88 290 LEU A C 1
ATOM 2197 O O . LEU A 1 290 ? 21.875 11.113 0.168 1.00 63.88 290 LEU A O 1
ATOM 2201 N N . LEU A 1 291 ? 19.753 10.500 0.597 1.00 64.69 291 LEU A N 1
ATOM 2202 C CA . LEU A 1 291 ? 20.016 9.115 0.998 1.00 64.69 291 LEU A CA 1
ATOM 2203 C C . LEU A 1 291 ? 20.158 8.156 -0.191 1.00 64.69 291 LEU A C 1
ATOM 2205 O O . LEU A 1 291 ? 20.497 6.989 -0.006 1.00 64.69 291 LEU A O 1
ATOM 2209 N N . ARG A 1 292 ? 19.900 8.628 -1.417 1.00 66.44 292 ARG A N 1
ATOM 2210 C CA . ARG A 1 292 ? 20.080 7.855 -2.647 1.00 66.44 292 ARG A CA 1
ATOM 2211 C C . ARG A 1 292 ? 20.822 8.693 -3.693 1.00 66.44 292 ARG A C 1
ATOM 2213 O O . ARG A 1 292 ? 20.244 9.660 -4.193 1.00 66.44 292 ARG A O 1
ATOM 2220 N N . PRO A 1 293 ? 22.043 8.308 -4.112 1.00 59.09 293 PRO A N 1
ATOM 2221 C CA . PRO A 1 293 ? 22.683 8.947 -5.253 1.00 59.09 293 PRO A CA 1
ATOM 2222 C C . PRO A 1 293 ? 21.799 8.745 -6.490 1.00 59.09 293 PRO A C 1
ATOM 2224 O O . PRO A 1 293 ? 21.492 7.629 -6.894 1.00 59.09 293 PRO A O 1
ATOM 2227 N N . GLY A 1 294 ? 21.297 9.839 -7.055 1.00 59.88 294 GLY A N 1
ATOM 2228 C CA . GLY A 1 294 ? 20.287 9.779 -8.119 1.00 59.88 294 GLY A CA 1
ATOM 2229 C C . GLY A 1 294 ? 20.824 9.495 -9.510 1.00 59.88 294 GLY A C 1
ATOM 2230 O O . GLY A 1 294 ? 20.019 9.299 -10.413 1.00 59.88 294 GLY A O 1
ATOM 2231 N N . ARG A 1 295 ? 22.149 9.459 -9.675 1.00 74.00 295 ARG A N 1
ATOM 2232 C CA . ARG A 1 295 ? 22.792 9.163 -10.951 1.00 74.00 295 ARG A CA 1
ATOM 2233 C C . ARG A 1 295 ? 23.845 8.083 -10.787 1.00 74.00 295 ARG A C 1
ATOM 2235 O O . ARG A 1 295 ? 24.649 8.135 -9.858 1.00 74.00 295 ARG A O 1
ATOM 2242 N N . VAL A 1 296 ? 23.847 7.147 -11.721 1.00 81.75 296 VAL A N 1
ATOM 2243 C CA . VAL A 1 296 ? 24.892 6.144 -11.888 1.00 81.75 296 VAL A CA 1
ATOM 2244 C C . VAL A 1 296 ? 25.299 6.197 -13.348 1.00 81.75 296 VAL A C 1
ATOM 2246 O O . VAL A 1 296 ? 24.477 5.916 -14.220 1.00 81.75 296 VAL A O 1
ATOM 2249 N N . SER A 1 297 ? 26.544 6.594 -13.611 1.00 86.69 297 SER A N 1
ATOM 2250 C CA . SER A 1 297 ? 27.014 6.690 -14.988 1.00 86.69 297 SER A CA 1
ATOM 2251 C C . SER A 1 297 ? 27.223 5.302 -15.580 1.00 86.69 297 SER A C 1
ATOM 2253 O O . SER A 1 297 ? 28.001 4.506 -15.065 1.00 86.69 297 SER A O 1
ATOM 2255 N N . THR A 1 298 ? 26.564 5.007 -16.691 1.00 88.00 298 THR A N 1
ATOM 2256 C CA . THR A 1 298 ? 26.735 3.755 -17.431 1.00 88.00 298 THR A CA 1
ATOM 2257 C C . THR A 1 298 ? 27.931 3.792 -18.382 1.00 88.00 298 THR A C 1
ATOM 2259 O O . THR A 1 298 ? 28.174 2.803 -19.068 1.00 88.00 298 THR A O 1
ATOM 2262 N N . ILE A 1 299 ? 28.626 4.931 -18.490 1.00 88.62 299 ILE A N 1
ATOM 2263 C CA . ILE A 1 299 ? 29.764 5.130 -19.401 1.00 88.62 299 ILE A CA 1
ATOM 2264 C C . ILE A 1 299 ? 31.084 5.009 -18.636 1.00 88.62 299 ILE A C 1
ATOM 2266 O O . ILE A 1 299 ? 31.964 4.258 -19.045 1.00 88.62 299 ILE A O 1
ATOM 2270 N N . ASP A 1 300 ? 31.208 5.732 -17.525 1.00 89.75 300 ASP A N 1
ATOM 2271 C CA . ASP A 1 300 ? 32.427 5.834 -16.713 1.00 89.75 300 ASP A CA 1
ATOM 2272 C C . ASP A 1 300 ? 32.216 5.470 -15.233 1.00 89.75 300 ASP A C 1
ATOM 2274 O O . ASP A 1 300 ? 33.165 5.505 -14.452 1.00 89.75 300 ASP A O 1
ATOM 2278 N N . GLY A 1 301 ? 30.995 5.090 -14.840 1.00 85.19 301 GLY A N 1
ATOM 2279 C CA . GLY A 1 301 ? 30.700 4.669 -13.473 1.00 85.19 301 GLY A CA 1
ATOM 2280 C C . GLY A 1 301 ? 31.236 3.279 -13.139 1.00 85.19 301 GLY A C 1
ATOM 2281 O O . GLY A 1 301 ? 31.493 2.435 -14.003 1.00 85.19 301 GLY A O 1
ATOM 2282 N N . LEU A 1 302 ? 31.388 3.033 -11.843 1.00 86.69 302 LEU A N 1
ATOM 2283 C CA . LEU A 1 302 ? 31.856 1.775 -11.280 1.00 86.69 302 LEU A CA 1
ATOM 2284 C C . LEU A 1 302 ? 30.703 1.020 -10.606 1.00 86.69 302 LEU A C 1
ATOM 2286 O O . LEU A 1 302 ? 29.702 1.595 -10.181 1.00 86.69 302 LEU A O 1
ATOM 2290 N N . ASN A 1 303 ? 30.881 -0.289 -10.408 1.00 81.94 303 ASN A N 1
ATOM 2291 C CA . ASN A 1 303 ? 29.939 -1.114 -9.641 1.00 81.94 303 ASN A CA 1
ATOM 2292 C C . ASN A 1 303 ? 29.660 -0.533 -8.237 1.00 81.94 303 ASN A C 1
ATOM 2294 O O . ASN A 1 303 ? 28.534 -0.576 -7.748 1.00 81.94 303 ASN A O 1
ATOM 2298 N N . SER A 1 304 ? 30.662 0.067 -7.586 1.00 79.81 304 SER A N 1
ATOM 2299 C CA . SER A 1 304 ? 30.479 0.743 -6.294 1.00 79.81 304 SER A CA 1
ATOM 2300 C C . SER A 1 304 ? 29.427 1.855 -6.338 1.00 79.81 304 SER A C 1
ATOM 2302 O O . SER A 1 304 ? 28.670 1.999 -5.379 1.00 79.81 304 SER A O 1
ATOM 2304 N N . ASP A 1 305 ? 29.332 2.582 -7.452 1.00 76.19 305 ASP A N 1
ATOM 2305 C CA . ASP A 1 305 ? 28.404 3.705 -7.621 1.00 76.19 305 ASP A CA 1
ATOM 2306 C C . ASP A 1 305 ? 26.962 3.196 -7.747 1.00 76.19 305 ASP A C 1
ATOM 2308 O O . ASP A 1 305 ? 26.038 3.745 -7.147 1.00 76.19 305 ASP A O 1
ATOM 2312 N N . TYR A 1 306 ? 26.778 2.072 -8.446 1.00 72.81 306 TYR A N 1
ATOM 2313 C CA . TYR A 1 306 ? 25.513 1.335 -8.493 1.00 72.81 306 TYR A CA 1
ATOM 2314 C C . TYR A 1 306 ? 25.145 0.713 -7.146 1.00 72.81 306 TYR A C 1
ATOM 2316 O O . TYR A 1 306 ? 23.994 0.733 -6.718 1.00 72.81 306 TYR A O 1
ATOM 2324 N N . ARG A 1 307 ? 26.123 0.178 -6.416 1.00 68.56 307 ARG A N 1
ATOM 2325 C CA . ARG A 1 307 ? 25.868 -0.430 -5.106 1.00 68.56 307 ARG A CA 1
ATOM 2326 C C . ARG A 1 307 ? 25.381 0.577 -4.075 1.00 68.56 307 ARG A C 1
ATOM 2328 O O . ARG A 1 307 ? 24.642 0.162 -3.195 1.00 68.56 307 ARG A O 1
ATOM 2335 N N . ALA A 1 308 ? 25.738 1.855 -4.193 1.00 61.69 308 ALA A N 1
ATOM 2336 C CA . ALA A 1 308 ? 25.230 2.915 -3.323 1.00 61.69 308 ALA A CA 1
ATOM 2337 C C . ALA A 1 308 ? 23.753 3.271 -3.583 1.00 61.69 308 ALA A C 1
ATOM 2339 O O . ALA A 1 308 ? 23.125 3.906 -2.739 1.00 61.69 308 ALA A O 1
ATOM 2340 N N . VAL A 1 309 ? 23.173 2.858 -4.721 1.00 59.25 309 VAL A N 1
ATOM 2341 C CA . VAL A 1 309 ? 21.728 3.008 -4.985 1.00 59.25 309 VAL A CA 1
ATOM 2342 C C . VAL A 1 309 ? 20.892 1.824 -4.497 1.00 59.25 309 VAL A C 1
ATOM 2344 O O . VAL A 1 309 ? 19.662 1.876 -4.561 1.00 59.25 309 VAL A O 1
ATOM 2347 N N . MET A 1 310 ? 21.554 0.770 -4.018 1.00 60.03 310 MET A N 1
ATOM 2348 C CA . MET A 1 310 ? 20.947 -0.393 -3.382 1.00 60.03 310 MET A CA 1
ATOM 2349 C C . MET A 1 310 ? 21.257 -0.358 -1.887 1.00 60.03 310 MET A C 1
ATOM 2351 O O . MET A 1 310 ? 22.350 0.020 -1.473 1.00 60.03 310 MET A O 1
ATOM 2355 N N . THR A 1 311 ? 20.318 -0.775 -1.050 1.00 52.44 311 THR A N 1
ATOM 2356 C CA . THR A 1 311 ? 20.546 -0.815 0.393 1.00 52.44 311 THR A CA 1
ATOM 2357 C C . THR A 1 311 ? 20.976 -2.225 0.776 1.00 52.44 311 THR A C 1
ATOM 2359 O O . THR A 1 311 ? 20.278 -3.201 0.498 1.00 52.44 311 THR A O 1
ATOM 2362 N N . TYR A 1 312 ? 22.146 -2.356 1.401 1.00 51.41 312 TYR A N 1
ATOM 2363 C CA . TYR A 1 312 ? 22.562 -3.633 1.970 1.00 51.41 312 TYR A CA 1
ATOM 2364 C C . TYR A 1 312 ? 21.766 -3.888 3.245 1.00 51.41 312 TYR A C 1
ATOM 2366 O O . TYR A 1 312 ? 22.006 -3.255 4.270 1.00 51.41 312 TYR A O 1
ATOM 2374 N N . VAL A 1 313 ? 20.816 -4.814 3.164 1.00 47.44 313 VAL A N 1
ATOM 2375 C CA . VAL A 1 313 ? 20.223 -5.426 4.348 1.00 47.44 313 VAL A CA 1
ATOM 2376 C C . VAL A 1 313 ? 21.217 -6.501 4.764 1.00 47.44 313 VAL A C 1
ATOM 2378 O O . VAL A 1 313 ? 21.183 -7.616 4.252 1.00 47.44 313 VAL A O 1
ATOM 2381 N N . GLY A 1 314 ? 22.192 -6.133 5.600 1.00 46.44 314 GLY A N 1
ATOM 2382 C CA . GLY A 1 314 ? 22.966 -7.143 6.325 1.00 46.44 314 GLY A CA 1
ATOM 2383 C C . GLY A 1 314 ? 22.012 -8.032 7.118 1.00 46.44 314 GLY A C 1
ATOM 2384 O O . GLY A 1 314 ? 20.866 -7.641 7.311 1.00 46.44 314 GLY A O 1
ATOM 2385 N N . SER A 1 315 ? 22.463 -9.219 7.528 1.00 37.47 315 SER A N 1
ATOM 2386 C CA . SER A 1 315 ? 21.663 -10.159 8.323 1.00 37.47 315 SER A CA 1
ATOM 2387 C C . SER A 1 315 ? 20.978 -9.434 9.489 1.00 37.47 315 SER A C 1
ATOM 2389 O O . SER A 1 315 ? 21.642 -9.122 10.480 1.00 37.47 315 SER A O 1
ATOM 2391 N N . LEU A 1 316 ? 19.695 -9.110 9.300 1.00 35.56 316 LEU A N 1
ATOM 2392 C CA . LEU A 1 316 ? 18.750 -8.751 10.351 1.00 35.56 316 LEU A CA 1
ATOM 2393 C C . LEU A 1 316 ? 18.482 -9.989 11.204 1.00 35.56 316 LEU A C 1
ATOM 2395 O O . LEU A 1 316 ? 18.476 -11.100 10.619 1.00 35.56 316 LEU A O 1
#

pLDDT: mean 82.4, std 17.98, range [31.84, 98.75]

Foldseek 3Di:
DCVVVVDPLPPDDQDPPPPDPVNVVVVVVLVVCCVVVPRDPDQDPPNLALVLLCVLLVVLLVVLQCCLVVVDPQALEEFWEADLLSNVLSNLLNLLLCVVVVRPHLVDPSRAYEYQYQALVVLVCCVVPVLQLDVVNLCPHSHSNVSNQRNLVVCVVVVHDNCNVVSSVCSVRHYHYHSDCQLRPHAQDAHPQLLVQQAVCQVDNWDQDPVRDTDHGFHQGSRIRSSRRRVVVVVVVVQVVDPPDDDGHYHYDDPPDSAQADDPDQCLVVQLVDDPVSQCQQQVADDSHPQADRHAHSPPGDSVNVVSNGHHPDDD

Radius of gyration: 20.66 Å; chains: 1; bounding box: 53×46×56 Å

Sequence (316 aa):
MLSVLSFSNIGWMYNWGDLSSAGIWKILTAVRGAWKQNTFVPMMLGGNCPSGVLGQVGGMLELAEQIDAGDSPDPSRIYLPVGSSCTISGLIVGAVLARHLGIKAFSNDDFQIVGCNVHPGIAWLDHTFDFHTNPVFGVIPLTISHSVKSACVALRDLGGPDIEADALEFVKTSVSIRTDQEVVGTYGAHTAMTRSVAKLYDAQGSVVDNAGETKHPLWVCGHFVGKALAPLLQDLKEQAADSSSNKISYMLWMTKSAVQPKGNEDEWTRFLKENDTIKQWANEGKAESLLRPGRVSTIDGLNSDYRAVMTYVGSL

=== Feature glossary ===
The features interleaved in this record are:

— What the protein is —

Sequence gives the chain of amino acids in standard one-letter code (A=alanine, C=cysteine, …, Y=tyrosine), read N→C. It is the only feature that is directly encoded by the gene; all structural features are derived from the folded form of this sequence.

Database cross-references. InterPro integrates a dozen domain/family signature databases into unified entries with residue-range hits. GO terms attach function/process/location labels with evidence codes. CATH codes position the fold in a four-level structural taxonomy. Organism is the NCBI-taxonomy species name.

— Where its atoms are —

Atomic coordinates in PDBx/mmCIF format — the same representation the Protein Data Bank distributes. Each line of the _atom_site loop places one backbone atom in Cartesian space (units: ångströms, origin: arbitrary).

The six renders are orthographic views along the three Cartesian axes in both directions. Representation (cartoon, sticks, or surface) and color scheme (sequence-rainbow or by-chain) vary across proteins so the training set covers all the common visualization conventions.

— Local backbone conformation —

Eight-state secondary structure (DSSP): H is the canonical α-helix, G the tighter 3₁₀-helix, I the wider π-helix; E/B are β-structure, T and S are turns and bends, and '-' is everything else. DSSP derives these from the pattern of main-chain N–H···O=C hydrogen bonds, not from the sequence.

P-SEA three-state annotation labels each residue as helix, strand, or coil based purely on the geometry of the Cα trace. It serves as a fallback when the full backbone (and thus DSSP) is unavailable.

The φ/ψ torsion pair specifies the backbone conformation at each residue. φ rotates about the N–Cα bond, ψ about the Cα–C bond. Steric clashes forbid most of the (φ, ψ) plane — the allowed regions (α-helix basin, β-sheet basin, left-handed helix) are the Ramachandran-allowed regions.

— Global shape and packing —

The geometric summary reports three shape descriptors. Rg (radius of gyration) measures how spread out the Cα atoms are about their centre of mass; compact globular proteins have small Rg, elongated or unfolded ones large. Cα contacts (<8 Å, |i−j|>4) count long-range residue pairs in spatial proximity — high for tightly packed folds, near zero for rods or random coil. The bounding-box extents give the protein's footprint along x, y, z in Å.

Solvent-accessible surface area (SASA) is the area in Å² traced out by the centre of a 1.4 Å probe sphere (a water molecule) rolled over the protein's van der Waals surface (Shrake–Rupley / Lee–Richards construction). Buried residues have near-zero SASA; fully exposed residues can exceed 200 Å². The total SASA scales roughly with the number of surface residues.

The contact map is a binary N×N matrix image: pixel (i, j) is dark where Cα_i and Cα_j are within 8 Å and |i−j|>4. Because the |i−j|>4 filter removes local helical contacts, off-diagonal stripes parallel to the main diagonal indicate parallel β-sheets; stripes perpendicular to it indicate antiparallel β-sheets. The Ramachandran plot scatters every residue's (φ, ψ) pair against the sterically allowed regions. The PAE heatmap renders the predicted-aligned-error matrix.

— Structural neighborhood —

3Di is Foldseek's structural alphabet. Each residue is assigned one of twenty discrete states based on how its Cα sits relative to its spatial (not sequential) neighbors. Aligning 3Di strings finds structural homologs roughly as well as full 3D superposition, but orders of magnitude faster.

Nearest PDB neighbors are the top structural matches found by Foldseek when searching this structure against the entire Protein Data Bank. Each hit reports a TM-score (0 to 1; >0.5 almost always implies the same fold) and an E-value. These are *structural* homologs — they may share no detectable sequence similarity.

— Confidence and disorder —

For AlphaFold models, the B-factor field carries pLDDT — the model's own estimate of local accuracy on a 0–100 scale. Regions with pLDDT<50 should be treated as essentially unmodeled; they often correspond to intrinsically disordered segments.

Crystallographic B-factors measure how much each atom's electron density is smeared out, in Å². They rise in mobile loops and surface residues and fall in the buried interior. In AlphaFold models this column is repurposed to hold pLDDT instead.

Predicted aligned error is AlphaFold's pairwise confidence. Unlike pLDDT (per-residue), PAE is per-residue-pair and captures whether two parts of the structure are correctly placed relative to each other. Units are ångströms of expected positional error.